Protein AF-A0A6A3T256-F1 (afdb_monomer_lite)

Foldseek 3Di:
DVQWQLQLCLVDPHAPDLVSGDGFDPVQWDDDPNDIYGHPDVVSSVVCVVPVVSRPPDDHHPDHDDDDDDPPCNVVVCCVQCVVQQVVQVVVCVVLQFDAPLDDSVLLSVLLSVLSCQLCCVVSVVDDPPDPPPDDPVPDDPVVVVVVVVVVSVVSSVVSVVLSVVSSLNRCLVVLLVVLPDPPDDCPDPVVCCVVVVVVVVVPPDDDDDDDDDPPPVVVVSVVVSVVSVLSLQCQQQVDSDPPRDGDPDPVSSSVSNVVVSCVSVDDPDDD

Structure (mmCIF, N/CA/C/O backbone):
data_AF-A0A6A3T256-F1
#
_entry.id   AF-A0A6A3T256-F1
#
loop_
_atom_site.group_PDB
_atom_site.id
_atom_site.type_symbol
_atom_site.label_atom_id
_atom_site.label_alt_id
_atom_site.label_comp_id
_atom_site.label_asym_id
_atom_site.label_entity_id
_atom_site.label_seq_id
_atom_site.pdbx_PDB_ins_code
_atom_site.Cartn_x
_atom_site.Cartn_y
_atom_site.Cartn_z
_atom_site.occupancy
_atom_site.B_iso_or_equiv
_atom_site.auth_seq_id
_atom_site.auth_comp_id
_atom_site.auth_asym_id
_atom_site.auth_atom_id
_atom_site.pdbx_PDB_model_num
ATOM 1 N N . MET A 1 1 ? 29.457 -9.740 -33.423 1.00 71.50 1 MET A N 1
ATOM 2 C CA . MET A 1 1 ? 29.360 -9.724 -31.948 1.00 71.50 1 MET A CA 1
ATOM 3 C C . MET A 1 1 ? 28.379 -8.693 -31.355 1.00 71.50 1 MET A C 1
ATOM 5 O O . MET A 1 1 ? 28.313 -8.638 -30.143 1.00 71.50 1 MET A O 1
ATOM 9 N N . LYS A 1 2 ? 27.561 -7.933 -32.122 1.00 73.12 2 LYS A N 1
ATOM 10 C CA . LYS A 1 2 ? 26.435 -7.087 -31.616 1.00 73.12 2 LYS A CA 1
ATOM 11 C C . LYS A 1 2 ? 26.707 -6.280 -30.312 1.00 73.12 2 LYS A C 1
ATOM 13 O O . LYS A 1 2 ? 25.815 -6.117 -29.491 1.00 73.12 2 LYS A O 1
ATOM 18 N N . GLY A 1 3 ? 27.937 -5.803 -30.091 1.00 79.00 3 GLY A N 1
ATOM 19 C CA . GLY A 1 3 ? 28.320 -5.069 -28.871 1.00 79.00 3 GLY A CA 1
ATOM 20 C C . GLY A 1 3 ? 28.649 -5.922 -27.632 1.00 79.00 3 GLY A C 1
ATOM 21 O O . GLY A 1 3 ? 28.978 -5.362 -26.589 1.00 79.00 3 GLY A O 1
ATOM 22 N N . TYR A 1 4 ? 28.591 -7.251 -27.724 1.00 85.00 4 TYR A N 1
ATOM 23 C CA . TYR A 1 4 ? 29.028 -8.176 -26.676 1.00 85.00 4 TYR A CA 1
ATOM 24 C C . TYR A 1 4 ? 30.540 -8.396 -26.713 1.00 85.00 4 TYR A C 1
ATOM 26 O O . TYR A 1 4 ? 31.157 -8.409 -27.782 1.00 85.00 4 TYR A O 1
ATOM 34 N N . CYS A 1 5 ? 31.117 -8.602 -25.532 1.00 87.31 5 CYS A N 1
ATOM 35 C CA . CYS A 1 5 ? 32.537 -8.841 -25.344 1.00 87.31 5 CYS A CA 1
ATOM 36 C C . CYS A 1 5 ? 32.935 -10.254 -25.810 1.00 87.31 5 CYS A C 1
ATOM 38 O O . CYS A 1 5 ? 32.489 -11.238 -25.215 1.00 87.31 5 CYS A O 1
ATOM 40 N N . PRO A 1 6 ? 33.806 -10.386 -26.833 1.00 86.69 6 PRO A N 1
ATOM 41 C CA . PRO A 1 6 ? 34.220 -11.691 -27.352 1.00 86.69 6 PRO A CA 1
ATOM 42 C C . PRO A 1 6 ? 34.974 -12.538 -26.330 1.00 86.69 6 PRO A C 1
ATOM 44 O O . PRO A 1 6 ? 34.836 -13.750 -26.304 1.00 86.69 6 PRO A O 1
ATOM 47 N N . VAL A 1 7 ? 35.764 -11.900 -25.467 1.00 86.56 7 VAL A N 1
ATOM 48 C CA . VAL A 1 7 ? 36.641 -12.597 -24.517 1.00 86.56 7 VAL A CA 1
ATOM 49 C C . VAL A 1 7 ? 35.838 -13.208 -23.376 1.00 86.56 7 VAL A C 1
ATOM 51 O O . VAL A 1 7 ? 36.107 -14.336 -22.986 1.00 86.56 7 VAL A O 1
ATOM 54 N N . THR A 1 8 ? 34.829 -12.504 -22.852 1.00 86.00 8 THR A N 1
ATOM 55 C CA . THR A 1 8 ? 33.968 -13.071 -21.801 1.00 86.00 8 THR A CA 1
ATOM 56 C C . THR A 1 8 ? 33.070 -14.164 -22.354 1.00 86.00 8 THR A C 1
ATOM 58 O O . THR A 1 8 ? 32.859 -15.156 -21.670 1.00 86.00 8 THR A O 1
ATOM 61 N N . PHE A 1 9 ? 32.604 -14.016 -23.597 1.00 83.38 9 PHE A N 1
ATOM 62 C CA . PHE A 1 9 ? 31.834 -15.055 -24.274 1.00 83.38 9 PHE A CA 1
ATOM 63 C C . PHE A 1 9 ? 32.672 -16.322 -24.514 1.00 83.38 9 PHE A C 1
ATOM 65 O O . PHE A 1 9 ? 32.206 -17.420 -24.242 1.00 83.38 9 PHE A O 1
ATOM 72 N N . ALA A 1 10 ? 33.936 -16.166 -24.917 1.00 81.94 10 ALA A N 1
ATOM 73 C CA . ALA A 1 10 ? 34.874 -17.273 -25.114 1.00 81.94 10 ALA A CA 1
ATOM 74 C C . ALA A 1 10 ? 35.260 -18.017 -23.829 1.00 81.94 10 ALA A C 1
ATOM 76 O O . ALA A 1 10 ? 35.649 -19.179 -23.888 1.00 81.94 10 ALA A O 1
ATOM 77 N N . LEU A 1 11 ? 35.233 -17.318 -22.691 1.00 80.81 11 LEU A N 1
ATOM 78 C CA . LEU A 1 11 ? 35.534 -17.883 -21.375 1.00 80.81 11 LEU A CA 1
ATOM 79 C C . LEU A 1 11 ? 34.334 -18.630 -20.770 1.00 80.81 11 LEU A C 1
ATOM 81 O O . LEU A 1 11 ? 34.527 -19.409 -19.841 1.00 80.81 11 LEU A O 1
ATOM 85 N N . GLY A 1 12 ? 33.116 -18.385 -21.261 1.00 74.69 12 GLY A N 1
ATOM 86 C CA . GLY A 1 12 ? 31.914 -19.117 -20.855 1.00 74.69 12 GLY A CA 1
ATOM 87 C C . GLY A 1 12 ? 31.730 -20.433 -21.614 1.00 74.69 12 GLY A C 1
ATOM 88 O O . GLY A 1 12 ? 32.336 -20.658 -22.660 1.00 74.69 12 GLY A O 1
ATOM 89 N N . SER A 1 13 ? 30.833 -21.292 -21.130 1.00 67.38 13 SER A N 1
ATOM 90 C CA . SER A 1 13 ? 30.469 -22.584 -21.734 1.00 67.38 13 SER A CA 1
ATOM 91 C C . SER A 1 13 ? 29.486 -22.446 -22.917 1.00 67.38 13 SER A C 1
ATOM 93 O O . SER A 1 13 ? 28.532 -23.208 -23.091 1.00 67.38 13 SER A O 1
ATOM 95 N N . GLY A 1 14 ? 29.725 -21.466 -23.793 1.00 63.28 14 GLY A N 1
ATOM 96 C CA . GLY A 1 14 ? 28.993 -21.297 -25.049 1.00 63.28 14 GLY A CA 1
ATOM 97 C C . GLY A 1 14 ? 27.535 -20.843 -24.891 1.00 63.28 14 GLY A C 1
ATOM 98 O O . GLY A 1 14 ? 27.204 -19.971 -24.091 1.00 63.28 14 GLY A O 1
ATOM 99 N N . ALA A 1 15 ? 26.643 -21.394 -25.721 1.00 59.72 15 ALA A N 1
ATOM 100 C CA . ALA A 1 15 ? 25.320 -20.823 -25.999 1.00 59.72 15 ALA A CA 1
ATOM 101 C C . ALA A 1 15 ? 24.288 -20.872 -24.855 1.00 59.72 15 ALA A C 1
ATOM 103 O O . ALA A 1 15 ? 23.219 -20.279 -24.995 1.00 59.72 15 ALA A O 1
ATOM 104 N N . LYS A 1 16 ? 24.579 -21.573 -23.754 1.00 62.28 16 LYS A N 1
ATOM 105 C CA . LYS A 1 16 ? 23.675 -21.714 -22.598 1.00 62.28 16 LYS A CA 1
ATOM 106 C C . LYS A 1 16 ? 24.038 -20.801 -21.419 1.00 62.28 16 LYS A C 1
ATOM 108 O O . LYS A 1 16 ? 23.226 -20.646 -20.511 1.00 62.28 16 LYS A O 1
ATOM 113 N N . ASP A 1 17 ? 25.192 -20.136 -21.466 1.00 72.50 17 ASP A N 1
ATOM 114 C CA . ASP A 1 17 ? 25.703 -19.346 -20.346 1.00 72.50 17 ASP A CA 1
ATOM 115 C C . ASP A 1 17 ? 25.395 -17.857 -20.507 1.00 72.50 17 ASP A C 1
ATOM 117 O O . ASP A 1 17 ? 26.229 -17.067 -20.965 1.00 72.50 17 ASP A O 1
ATOM 121 N N . TRP A 1 18 ? 24.207 -17.442 -20.060 1.00 72.94 18 TRP A N 1
ATOM 122 C CA . TRP A 1 18 ? 23.789 -16.033 -20.084 1.00 72.94 18 TRP A CA 1
ATOM 123 C C . TRP A 1 18 ? 24.727 -15.105 -19.301 1.00 72.94 18 TRP A C 1
ATOM 125 O O . TRP A 1 18 ? 24.892 -13.947 -19.672 1.00 72.94 18 TRP A O 1
ATOM 135 N N . ALA A 1 19 ? 25.397 -15.615 -18.264 1.00 76.44 19 ALA A N 1
ATOM 136 C CA . ALA A 1 19 ? 26.353 -14.851 -17.462 1.00 76.44 19 ALA A CA 1
ATOM 137 C C . ALA A 1 19 ? 27.607 -14.418 -18.251 1.00 76.44 19 ALA A C 1
ATOM 139 O O . ALA A 1 19 ? 28.226 -13.402 -17.931 1.00 76.44 19 ALA A O 1
ATOM 140 N N . SER A 1 20 ? 27.973 -15.160 -19.302 1.00 78.81 20 SER A N 1
ATOM 141 C CA . SER A 1 20 ? 29.148 -14.868 -20.138 1.00 78.81 20 SER A CA 1
ATOM 142 C C . SER A 1 20 ? 28.872 -13.801 -21.214 1.00 78.81 20 SER A C 1
ATOM 144 O O . SER A 1 20 ? 29.789 -13.119 -21.696 1.00 78.81 20 SER A O 1
ATOM 146 N N . LEU A 1 21 ? 27.589 -13.595 -21.541 1.00 79.44 21 LEU A N 1
ATOM 147 C CA . LEU A 1 21 ? 27.076 -12.610 -22.496 1.00 79.44 21 LEU A CA 1
ATOM 148 C C . LEU A 1 21 ? 27.028 -11.211 -21.876 1.00 79.44 21 LEU A C 1
ATOM 150 O O . LEU A 1 21 ? 25.975 -10.669 -21.545 1.00 79.44 21 LEU A O 1
ATOM 154 N N . ARG A 1 22 ? 28.201 -10.593 -21.754 1.00 83.56 22 ARG A N 1
ATOM 155 C CA . ARG A 1 22 ? 28.341 -9.229 -21.239 1.00 83.56 22 ARG A CA 1
ATOM 156 C C . ARG A 1 22 ? 28.569 -8.219 -22.355 1.00 83.56 22 ARG A C 1
ATOM 158 O O . ARG A 1 22 ? 29.393 -8.440 -23.244 1.00 83.56 22 ARG A O 1
ATOM 165 N N . HIS A 1 23 ? 27.867 -7.091 -22.287 1.00 84.44 23 HIS A N 1
ATOM 166 C CA . HIS A 1 23 ? 28.129 -5.959 -23.171 1.00 84.44 23 HIS A CA 1
ATOM 167 C C . HIS A 1 23 ? 29.490 -5.339 -22.874 1.00 84.44 23 HIS A C 1
ATOM 169 O O . HIS A 1 23 ? 29.856 -5.132 -21.716 1.00 84.44 23 HIS A O 1
ATOM 175 N N . GLY A 1 24 ? 30.241 -5.062 -23.938 1.00 82.81 24 GLY A N 1
ATOM 176 C CA . GLY A 1 24 ? 31.471 -4.298 -23.839 1.00 82.81 24 GLY A CA 1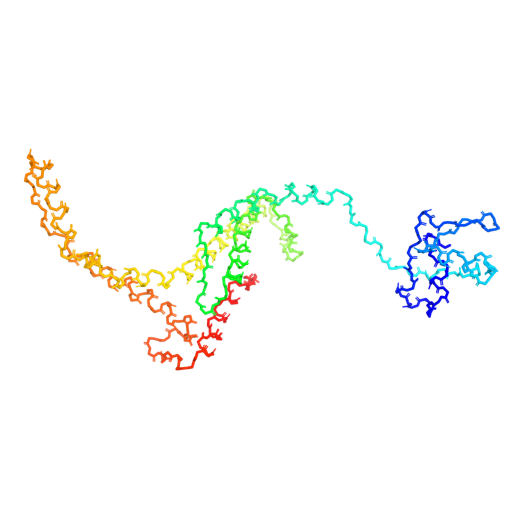
ATOM 177 C C . GLY A 1 24 ? 31.187 -2.806 -23.679 1.00 82.81 24 GLY A C 1
ATOM 178 O O . GLY A 1 24 ? 30.168 -2.298 -24.141 1.00 82.81 24 GLY A O 1
ATOM 179 N N . SER A 1 25 ? 32.105 -2.103 -23.028 1.00 84.31 25 SER A N 1
ATOM 180 C CA . SER A 1 25 ? 32.058 -0.654 -22.867 1.00 84.31 25 SER A CA 1
ATOM 181 C C . SER A 1 25 ? 32.639 0.051 -24.093 1.00 84.31 25 SER A C 1
ATOM 183 O O . SER A 1 25 ? 33.601 -0.428 -24.697 1.00 84.31 25 SER A O 1
ATOM 185 N N . VAL A 1 26 ? 32.105 1.229 -24.433 1.00 85.06 26 VAL A N 1
ATOM 186 C CA . VAL A 1 26 ? 32.627 2.082 -25.519 1.00 85.06 26 VAL A CA 1
ATOM 187 C C . VAL A 1 26 ? 34.069 2.524 -25.241 1.00 85.06 26 VAL A C 1
ATOM 189 O O . VAL A 1 26 ? 34.852 2.688 -26.176 1.00 85.06 26 VAL A O 1
ATOM 192 N N . PHE A 1 27 ? 34.438 2.649 -23.962 1.00 87.81 27 PHE A N 1
ATOM 193 C CA . PHE A 1 27 ? 35.782 3.033 -23.526 1.00 87.81 27 PHE A CA 1
ATOM 194 C C . PHE A 1 27 ? 36.842 1.960 -23.822 1.00 87.81 27 PHE A C 1
ATOM 196 O O . PHE A 1 27 ? 38.004 2.285 -24.056 1.00 87.81 27 PHE A O 1
ATOM 203 N N . TYR A 1 28 ? 36.453 0.683 -23.877 1.00 88.81 28 TYR A N 1
ATOM 204 C CA . TYR A 1 28 ? 37.364 -0.431 -24.138 1.00 88.81 28 TYR A CA 1
ATOM 205 C C . TYR A 1 28 ? 37.034 -1.056 -25.493 1.00 88.81 28 TYR A C 1
ATOM 207 O O . TYR A 1 28 ? 36.352 -2.076 -25.574 1.00 88.81 28 TYR A O 1
ATOM 215 N N . ARG A 1 29 ? 37.524 -0.437 -26.572 1.00 90.56 29 ARG A N 1
ATOM 216 C CA . ARG A 1 29 ? 37.331 -0.913 -27.951 1.00 90.56 29 ARG A CA 1
ATOM 217 C C . ARG A 1 29 ? 38.651 -1.238 -28.644 1.00 90.56 29 ARG A C 1
ATOM 219 O O . ARG A 1 29 ? 39.670 -0.618 -28.354 1.00 90.56 29 ARG A O 1
ATOM 226 N N . ALA A 1 30 ? 38.615 -2.179 -29.581 1.00 89.19 30 ALA A N 1
ATOM 227 C CA . ALA A 1 30 ? 39.725 -2.466 -30.490 1.00 89.19 30 ALA A CA 1
ATOM 228 C C . ALA A 1 30 ? 39.197 -2.788 -31.892 1.00 89.19 30 ALA A C 1
ATOM 230 O O . ALA A 1 30 ? 38.109 -3.351 -32.040 1.00 89.19 30 ALA A O 1
ATOM 231 N N . SER A 1 31 ? 39.963 -2.431 -32.920 1.00 89.00 31 SER A N 1
ATOM 232 C CA . SER A 1 31 ? 39.675 -2.776 -34.311 1.00 89.00 31 SER A CA 1
ATOM 233 C C . SER A 1 31 ? 40.509 -3.982 -34.746 1.00 89.00 31 SER A C 1
ATOM 235 O O . SER A 1 31 ? 41.701 -4.068 -34.467 1.00 89.00 31 SER A O 1
ATOM 237 N N . TYR A 1 32 ? 39.882 -4.930 -35.442 1.00 87.62 32 TYR A N 1
ATOM 238 C CA . TYR A 1 32 ? 40.568 -6.066 -36.056 1.00 87.62 32 TYR A CA 1
ATOM 239 C C . TYR A 1 32 ? 39.838 -6.493 -37.332 1.00 87.62 32 TYR A C 1
ATOM 241 O O . TYR A 1 32 ? 38.620 -6.685 -37.307 1.00 87.62 32 TYR A O 1
ATOM 249 N N . ARG A 1 33 ? 40.568 -6.634 -38.451 1.00 86.25 33 ARG A N 1
ATOM 250 C CA . ARG A 1 33 ? 40.018 -6.983 -39.782 1.00 86.25 33 ARG A CA 1
ATOM 251 C C . ARG A 1 33 ? 38.787 -6.143 -40.167 1.00 86.25 33 ARG A C 1
ATOM 253 O O . ARG A 1 33 ? 37.734 -6.683 -40.499 1.00 86.25 33 ARG A O 1
ATOM 260 N N . SER A 1 34 ? 38.909 -4.821 -40.039 1.00 84.94 34 SER A N 1
ATOM 261 C CA . SER A 1 34 ? 37.849 -3.846 -40.359 1.00 84.94 34 SER A CA 1
ATOM 262 C C . SER A 1 34 ? 36.551 -3.998 -39.547 1.00 84.94 34 SER A C 1
ATOM 264 O O . SER A 1 34 ? 35.519 -3.444 -39.913 1.00 84.94 34 SER A O 1
ATOM 266 N N . LYS A 1 35 ? 36.588 -4.722 -38.419 1.00 86.50 35 LYS A N 1
ATOM 267 C CA . LYS A 1 35 ? 35.489 -4.831 -37.450 1.00 86.50 35 LYS A CA 1
ATOM 268 C C . LYS A 1 35 ? 35.910 -4.223 -36.117 1.00 86.50 35 LYS A C 1
ATOM 270 O O . LYS A 1 35 ? 37.046 -4.405 -35.680 1.00 86.50 35 LYS A O 1
ATOM 275 N N . VAL A 1 36 ? 34.986 -3.525 -35.462 1.00 87.38 36 VAL A N 1
ATOM 276 C CA . VAL A 1 36 ? 35.191 -2.961 -34.120 1.00 87.38 36 VAL A CA 1
ATOM 277 C C . VAL A 1 36 ? 34.595 -3.905 -33.080 1.00 87.38 36 VAL A C 1
ATOM 279 O O . VAL A 1 36 ? 33.444 -4.331 -33.199 1.00 87.38 36 VAL A O 1
ATOM 282 N N . TYR A 1 37 ? 35.383 -4.223 -32.058 1.00 88.06 37 TYR A N 1
ATOM 283 C CA . TYR A 1 37 ? 34.996 -5.057 -30.925 1.00 88.06 37 TYR A CA 1
ATOM 284 C C . TYR A 1 37 ? 34.995 -4.225 -29.644 1.00 88.06 37 TYR A C 1
ATOM 286 O O . TYR A 1 37 ? 35.859 -3.368 -29.457 1.00 88.06 37 TYR A O 1
ATOM 294 N N . PHE A 1 38 ? 34.027 -4.497 -28.770 1.00 90.12 38 PHE A N 1
ATOM 295 C CA . PHE A 1 38 ? 33.873 -3.847 -27.469 1.00 90.12 38 PHE A CA 1
ATOM 296 C C . PHE A 1 38 ? 34.173 -4.851 -26.362 1.00 90.12 38 PHE A C 1
ATOM 298 O O . PHE A 1 38 ? 33.800 -6.017 -26.479 1.00 90.12 38 PHE A O 1
ATOM 305 N N . PHE A 1 39 ? 34.806 -4.406 -25.281 1.00 90.44 39 PHE A N 1
ATOM 306 C CA . PHE A 1 39 ? 35.251 -5.259 -24.179 1.00 90.44 39 PHE A CA 1
ATOM 307 C C . PHE A 1 39 ? 34.716 -4.756 -22.841 1.00 90.44 39 PHE A C 1
ATOM 309 O O . PHE A 1 39 ? 34.486 -3.565 -22.654 1.00 90.44 39 PHE A O 1
ATOM 316 N N . VAL A 1 40 ? 34.488 -5.670 -21.898 1.00 91.19 40 VAL A N 1
ATOM 317 C CA . VAL A 1 40 ? 34.006 -5.313 -20.552 1.00 91.19 40 VAL A CA 1
ATOM 318 C C . VAL A 1 40 ? 35.061 -4.532 -19.765 1.00 91.19 40 VAL A C 1
ATOM 320 O O . VAL A 1 40 ? 34.720 -3.622 -19.017 1.00 91.19 40 VAL A O 1
ATOM 323 N N . SER A 1 41 ? 36.333 -4.895 -19.927 1.00 92.19 41 SER A N 1
ATOM 324 C CA . SER A 1 41 ? 37.467 -4.324 -19.203 1.00 92.19 41 SER A CA 1
ATOM 325 C C . SER A 1 41 ? 38.687 -4.191 -20.112 1.00 92.19 41 SER A C 1
ATOM 327 O O . SER A 1 41 ? 38.777 -4.828 -21.169 1.00 92.19 41 SER A O 1
ATOM 329 N N . GLU A 1 42 ? 39.663 -3.396 -19.677 1.00 90.56 42 GLU A N 1
ATOM 330 C CA . GLU A 1 42 ? 40.946 -3.259 -20.367 1.00 90.56 42 GLU A CA 1
ATOM 331 C C . GLU A 1 42 ? 41.730 -4.580 -20.426 1.00 90.56 42 GLU A C 1
ATOM 333 O O . GLU A 1 42 ? 42.357 -4.887 -21.440 1.00 90.56 42 GLU A O 1
ATOM 338 N N . GLU A 1 43 ? 41.631 -5.421 -19.396 1.00 90.81 43 GLU A N 1
ATOM 339 C CA . GLU A 1 43 ? 42.252 -6.749 -19.393 1.00 90.81 43 GLU A CA 1
ATOM 340 C C . GLU A 1 43 ? 41.706 -7.647 -20.505 1.00 90.81 43 GLU A C 1
ATOM 342 O O . GLU A 1 43 ? 42.471 -8.332 -21.187 1.00 90.81 43 GLU A O 1
ATOM 347 N N . ALA A 1 44 ? 40.385 -7.623 -20.718 1.00 88.81 44 ALA A N 1
ATOM 348 C CA . ALA A 1 44 ? 39.747 -8.358 -21.801 1.00 88.81 44 ALA A CA 1
ATOM 349 C C . ALA A 1 44 ? 40.200 -7.818 -23.166 1.00 88.81 44 ALA A C 1
ATOM 351 O O . ALA A 1 44 ? 40.549 -8.606 -24.044 1.00 88.81 44 ALA A O 1
ATOM 352 N N . ARG A 1 45 ? 40.298 -6.490 -23.324 1.00 91.12 45 ARG A N 1
ATOM 353 C CA . ARG A 1 45 ? 40.866 -5.871 -24.535 1.00 91.12 45 ARG A CA 1
ATOM 354 C C . ARG A 1 45 ? 42.290 -6.366 -24.787 1.00 91.12 45 ARG A C 1
ATOM 356 O O . ARG A 1 45 ? 42.602 -6.771 -25.901 1.00 91.12 45 ARG A O 1
ATOM 363 N N . ARG A 1 46 ? 43.149 -6.371 -23.762 1.00 90.94 46 ARG A N 1
ATOM 364 C CA . ARG A 1 46 ? 44.545 -6.814 -23.888 1.00 90.94 46 ARG A CA 1
ATOM 365 C C . ARG A 1 46 ? 44.633 -8.279 -24.320 1.00 90.94 46 ARG A C 1
ATOM 367 O O . ARG A 1 46 ? 45.338 -8.566 -25.278 1.00 90.94 46 ARG A O 1
ATOM 374 N N . LYS A 1 47 ? 43.861 -9.172 -23.686 1.00 90.00 47 LYS A N 1
ATOM 375 C CA . LYS A 1 47 ? 43.780 -10.599 -24.059 1.00 90.00 47 LYS A CA 1
ATOM 376 C C . LYS A 1 47 ? 43.345 -10.793 -25.514 1.00 90.00 47 LYS A C 1
ATOM 378 O O . LYS A 1 47 ? 43.890 -11.647 -26.205 1.00 90.00 47 LYS A O 1
ATOM 383 N N . PHE A 1 48 ? 42.394 -9.985 -25.985 1.00 89.81 48 PHE A N 1
ATOM 384 C CA . PHE A 1 48 ? 41.978 -10.002 -27.385 1.00 89.81 48 PHE A CA 1
ATOM 385 C C . PHE A 1 48 ? 43.081 -9.515 -28.329 1.00 89.81 48 PHE A C 1
ATOM 387 O O . PHE A 1 48 ? 43.294 -10.133 -29.363 1.00 89.81 48 PHE A O 1
ATOM 394 N N . CYS A 1 49 ? 43.794 -8.437 -27.988 1.00 87.88 49 CYS A N 1
ATOM 395 C CA . CYS A 1 49 ? 44.883 -7.920 -28.819 1.00 87.88 49 CYS A CA 1
ATOM 396 C C . CYS A 1 49 ? 46.066 -8.894 -28.929 1.00 87.88 49 CYS A C 1
ATOM 398 O O . CYS A 1 49 ? 46.740 -8.893 -29.953 1.00 87.88 49 CYS A O 1
ATOM 400 N N . THR A 1 50 ? 46.310 -9.723 -27.908 1.00 90.44 50 THR A N 1
ATOM 401 C CA . THR A 1 50 ? 47.357 -10.756 -27.944 1.00 90.44 50 THR A CA 1
ATOM 402 C C . THR A 1 50 ? 47.040 -11.861 -28.952 1.00 90.44 50 THR A C 1
ATOM 404 O O . THR A 1 50 ? 47.923 -12.279 -29.690 1.00 90.44 50 THR A O 1
ATOM 407 N N . GLU A 1 51 ? 45.788 -12.327 -29.009 1.00 87.19 51 GLU A N 1
ATOM 408 C CA . GLU A 1 51 ? 45.387 -13.423 -29.900 1.00 87.19 51 GLU A CA 1
ATOM 409 C C . GLU A 1 51 ? 43.981 -13.199 -30.497 1.00 87.19 51 GLU A C 1
ATOM 411 O O . GLU A 1 51 ? 43.016 -13.881 -30.140 1.00 87.19 51 GLU A O 1
ATOM 416 N N . PRO A 1 52 ? 43.819 -12.246 -31.430 1.00 85.00 52 PRO A N 1
ATOM 417 C CA . PRO A 1 52 ? 42.499 -11.859 -31.935 1.00 85.00 52 PRO A CA 1
ATOM 418 C C . PRO A 1 52 ? 41.836 -12.957 -32.781 1.00 85.00 52 PRO A C 1
ATOM 420 O O . PRO A 1 52 ? 40.609 -13.089 -32.794 1.00 85.00 52 PRO A O 1
ATOM 423 N N . SER A 1 53 ? 42.623 -13.800 -33.454 1.00 83.94 53 SER A N 1
ATOM 424 C CA . SER A 1 53 ? 42.121 -14.902 -34.289 1.00 83.94 53 SER A CA 1
ATOM 425 C C . SER A 1 53 ? 41.272 -15.908 -33.500 1.00 83.94 53 SER A C 1
ATOM 427 O O . SER A 1 53 ? 40.283 -16.415 -34.021 1.00 83.94 53 SER A O 1
ATOM 429 N N . ARG A 1 54 ? 41.595 -16.139 -32.221 1.00 83.44 54 ARG A N 1
ATOM 430 C CA . ARG A 1 54 ? 40.905 -17.103 -31.348 1.00 83.44 54 ARG A CA 1
ATOM 431 C C . ARG A 1 54 ? 39.497 -16.664 -30.935 1.00 83.44 54 ARG A C 1
ATOM 433 O O . ARG A 1 54 ? 38.625 -17.495 -30.691 1.00 83.44 54 ARG A O 1
ATOM 440 N N . TYR A 1 55 ? 39.261 -15.356 -30.861 1.00 81.00 55 TYR A N 1
ATOM 441 C CA . TYR A 1 55 ? 38.000 -14.788 -30.371 1.00 81.00 55 TYR A CA 1
ATOM 442 C C . TYR A 1 55 ? 37.048 -14.345 -31.491 1.00 81.00 55 TYR A C 1
ATOM 444 O O . TYR A 1 55 ? 35.900 -13.987 -31.232 1.00 81.00 55 TYR A O 1
ATOM 452 N N . THR A 1 56 ? 37.515 -14.334 -32.741 1.00 77.75 56 THR A N 1
ATOM 453 C CA . THR A 1 56 ? 36.783 -13.761 -33.884 1.00 77.75 56 THR A CA 1
ATOM 454 C C . THR A 1 56 ? 35.928 -14.768 -34.651 1.00 77.75 56 THR A C 1
ATOM 456 O O . THR A 1 56 ? 35.025 -14.349 -35.374 1.00 77.75 56 THR A O 1
ATOM 459 N N . SER A 1 57 ? 36.148 -16.073 -34.462 1.00 72.81 57 SER A N 1
ATOM 460 C CA . SER A 1 57 ? 35.371 -17.165 -35.075 1.00 72.81 57 SER A CA 1
ATOM 461 C C . SER A 1 57 ? 34.040 -17.470 -34.368 1.00 72.81 57 SER A C 1
ATOM 463 O O . SER A 1 57 ? 33.318 -18.375 -34.774 1.00 72.81 57 SER A O 1
ATOM 465 N N . GLN A 1 58 ? 33.693 -16.726 -33.315 1.00 74.12 58 GLN A N 1
ATOM 466 C CA . GLN A 1 58 ? 32.540 -17.019 -32.464 1.00 74.12 58 GLN A CA 1
ATOM 467 C C . GLN A 1 58 ? 31.249 -16.390 -33.005 1.00 74.12 58 GLN A C 1
ATOM 469 O O . GLN A 1 58 ? 31.193 -15.194 -33.310 1.00 74.12 58 GLN A O 1
ATOM 474 N N . SER A 1 59 ? 30.185 -17.191 -33.083 1.00 70.25 59 SER A N 1
ATOM 475 C CA . SER A 1 59 ? 28.831 -16.748 -33.425 1.00 70.25 59 SER A CA 1
ATOM 476 C C . SER A 1 59 ? 27.962 -16.643 -32.174 1.00 70.25 59 SER A C 1
ATOM 478 O O . SER A 1 59 ? 27.953 -17.552 -31.344 1.00 70.25 59 SER A O 1
ATOM 480 N N . LEU A 1 60 ? 27.196 -15.555 -32.051 1.00 71.56 60 LEU A N 1
ATOM 481 C CA . LEU A 1 60 ? 26.226 -15.415 -30.963 1.00 71.56 60 LEU A CA 1
ATOM 482 C C . LEU A 1 60 ? 25.118 -16.478 -31.065 1.00 71.56 60 LEU A C 1
ATOM 484 O O . LEU A 1 60 ? 24.733 -16.836 -32.181 1.00 71.56 60 LEU A O 1
ATOM 488 N N . PRO A 1 61 ? 24.554 -16.923 -29.929 1.00 70.50 61 PRO A N 1
ATOM 489 C CA . PRO A 1 61 ? 23.388 -17.799 -29.919 1.00 70.50 61 PRO A CA 1
ATOM 490 C C . PRO A 1 61 ? 22.183 -17.150 -30.612 1.00 70.50 61 PRO A C 1
ATOM 492 O O . PRO A 1 61 ? 22.007 -15.931 -30.566 1.00 70.50 61 PRO A O 1
ATOM 495 N N . VAL A 1 62 ? 21.325 -17.973 -31.226 1.00 67.25 62 VAL A N 1
ATOM 496 C CA . VAL A 1 62 ? 20.114 -17.520 -31.942 1.00 67.25 62 VAL A CA 1
ATOM 497 C C . VAL A 1 62 ? 19.121 -16.826 -31.001 1.00 67.25 62 VAL A C 1
ATOM 499 O O . VAL A 1 62 ? 18.450 -15.876 -31.397 1.00 67.25 62 VAL A O 1
ATOM 502 N N . LYS A 1 63 ? 19.052 -17.265 -29.740 1.00 66.94 63 LYS A N 1
ATOM 503 C CA . LYS A 1 63 ? 18.244 -16.634 -28.692 1.00 66.94 63 LYS A CA 1
ATOM 504 C C . LYS A 1 63 ? 19.171 -15.809 -27.805 1.00 66.94 63 LYS A C 1
ATOM 506 O O . LYS A 1 63 ? 20.130 -16.347 -27.266 1.00 66.94 63 LYS A O 1
ATOM 511 N N . LEU A 1 64 ? 18.897 -14.516 -27.677 1.00 72.31 64 LEU A N 1
ATOM 512 C CA . LEU A 1 64 ? 19.592 -13.608 -26.763 1.00 72.31 64 LEU A CA 1
ATOM 513 C C . LEU A 1 64 ? 18.661 -13.282 -25.591 1.00 72.31 64 LEU A C 1
ATOM 515 O O . LEU A 1 64 ? 17.442 -13.282 -25.788 1.00 72.31 64 LEU A O 1
ATOM 519 N N . PRO A 1 65 ? 19.194 -13.007 -24.388 1.00 68.31 65 PRO A N 1
ATOM 520 C CA . PRO A 1 65 ? 18.345 -12.610 -23.282 1.00 68.31 65 PRO A CA 1
ATOM 521 C C . PRO A 1 65 ? 17.740 -11.231 -23.600 1.00 68.31 65 PRO A C 1
ATOM 523 O O . PRO A 1 65 ? 18.415 -10.399 -24.221 1.00 68.31 65 PRO A O 1
ATOM 526 N N . PRO A 1 66 ? 16.479 -10.971 -23.213 1.00 68.19 66 PRO A N 1
ATOM 527 C CA . PRO A 1 66 ? 15.845 -9.683 -23.457 1.00 68.19 66 PRO A CA 1
ATOM 528 C C . PRO A 1 66 ? 16.643 -8.575 -22.764 1.00 68.19 66 PRO A C 1
ATOM 530 O O . PRO A 1 66 ? 16.931 -8.645 -21.569 1.00 68.19 66 PRO A O 1
ATOM 533 N N . GLN A 1 67 ? 17.020 -7.548 -23.524 1.00 62.84 67 GLN A N 1
ATOM 534 C CA . GLN A 1 67 ? 17.712 -6.387 -22.977 1.00 62.84 67 GLN A CA 1
ATOM 535 C C . GLN A 1 67 ? 16.687 -5.475 -22.306 1.00 62.84 67 GLN A C 1
ATOM 537 O O . GLN A 1 67 ? 15.927 -4.780 -22.976 1.00 62.84 67 GLN A O 1
ATOM 542 N N . VAL A 1 68 ? 16.660 -5.481 -20.975 1.00 60.56 68 VAL A N 1
ATOM 543 C CA . VAL A 1 68 ? 15.833 -4.558 -20.190 1.00 60.56 68 VAL A CA 1
ATOM 544 C C . VAL A 1 68 ? 16.632 -3.276 -19.978 1.00 60.56 68 VAL A C 1
ATOM 546 O O . VAL A 1 68 ? 17.396 -3.142 -19.025 1.00 60.56 68 VAL A O 1
ATOM 549 N N . THR A 1 69 ? 16.515 -2.329 -20.904 1.00 61.34 69 THR A N 1
ATOM 550 C CA . THR A 1 69 ? 17.007 -0.969 -20.673 1.00 61.34 69 THR A CA 1
ATOM 551 C C . THR A 1 69 ? 15.916 -0.187 -19.957 1.00 61.34 69 THR A C 1
ATOM 553 O O . THR A 1 69 ? 14.889 0.122 -20.561 1.00 61.34 69 THR A O 1
ATOM 556 N N . LEU A 1 70 ? 16.128 0.136 -18.679 1.00 60.69 70 LEU A N 1
ATOM 557 C CA . LEU A 1 70 ? 15.304 1.124 -17.982 1.00 60.69 70 LEU A CA 1
ATOM 558 C C . LEU A 1 70 ? 15.364 2.426 -18.787 1.00 60.69 70 LEU A C 1
ATOM 560 O O . LEU A 1 70 ? 16.442 2.990 -18.988 1.00 60.69 70 LEU A O 1
ATOM 564 N N . ALA A 1 71 ? 14.221 2.860 -19.317 1.00 67.00 71 ALA A N 1
ATOM 565 C CA . ALA A 1 71 ? 14.142 4.097 -20.077 1.00 67.00 71 ALA A CA 1
ATOM 566 C C . ALA A 1 71 ? 14.659 5.253 -19.208 1.00 67.00 71 ALA A C 1
ATOM 568 O O . ALA A 1 71 ? 14.332 5.342 -18.025 1.00 67.00 71 ALA A O 1
ATOM 569 N N . LYS A 1 72 ? 15.451 6.161 -19.788 1.00 66.62 72 LYS A N 1
ATOM 570 C CA . LYS A 1 72 ? 16.005 7.322 -19.064 1.00 66.62 72 LYS A CA 1
ATOM 571 C C . LYS A 1 72 ? 14.922 8.197 -18.413 1.00 66.62 72 LYS A C 1
ATOM 573 O O . LYS A 1 72 ? 15.211 8.894 -17.451 1.00 66.62 72 LYS A O 1
ATOM 578 N N . SER A 1 73 ? 13.687 8.143 -18.916 1.00 72.94 73 SER A N 1
ATOM 579 C CA . SER A 1 73 ? 12.527 8.866 -18.387 1.00 72.94 73 SER A CA 1
ATOM 580 C C . SER A 1 73 ? 11.858 8.202 -17.180 1.00 72.94 73 SER A C 1
ATOM 582 O O . SER A 1 73 ? 10.935 8.787 -16.626 1.00 72.94 73 SER A O 1
ATOM 584 N N . TYR A 1 74 ? 12.278 7.003 -16.763 1.00 77.69 74 TYR A N 1
ATOM 585 C CA . TYR A 1 74 ? 11.586 6.237 -15.722 1.00 77.69 74 TYR A CA 1
ATOM 586 C C . TYR A 1 74 ? 11.486 6.967 -14.367 1.00 77.69 74 TYR A C 1
ATOM 588 O O . TYR A 1 74 ? 10.392 6.975 -13.805 1.00 77.69 74 TYR A O 1
ATOM 596 N N . PRO A 1 75 ? 12.538 7.645 -13.853 1.00 82.25 75 PRO A N 1
ATOM 597 C CA . PRO A 1 75 ? 12.423 8.412 -12.610 1.00 82.25 75 PRO A CA 1
ATOM 598 C C . PRO A 1 75 ? 11.386 9.539 -12.701 1.00 82.25 75 PRO A C 1
ATOM 600 O O . PRO A 1 75 ? 10.518 9.635 -11.841 1.00 82.25 75 PRO A O 1
ATOM 603 N N . GLY A 1 76 ? 11.421 10.330 -13.781 1.00 84.25 76 GLY A N 1
ATOM 604 C CA . GLY A 1 76 ? 10.460 11.417 -13.992 1.00 84.25 76 GLY A CA 1
ATOM 605 C C . GLY A 1 76 ? 9.034 10.908 -14.215 1.00 84.25 76 GLY A C 1
ATOM 606 O O . GLY A 1 76 ? 8.079 11.504 -13.730 1.00 84.25 76 GLY A O 1
ATOM 607 N N . GLN A 1 77 ? 8.876 9.765 -14.886 1.00 82.06 77 GLN A N 1
ATOM 608 C CA . GLN A 1 77 ? 7.571 9.135 -15.071 1.00 82.06 77 GLN A CA 1
ATOM 609 C C . GLN A 1 77 ? 6.981 8.640 -13.744 1.00 82.06 77 GLN A C 1
ATOM 611 O O . GLN A 1 77 ? 5.791 8.830 -13.507 1.00 82.06 77 GLN A O 1
ATOM 616 N N . LEU A 1 78 ? 7.788 8.028 -12.872 1.00 82.69 78 LEU A N 1
ATOM 617 C CA . LEU A 1 78 ? 7.330 7.611 -11.545 1.00 82.69 78 LEU A CA 1
ATOM 618 C C . LEU A 1 78 ? 6.926 8.806 -10.683 1.00 82.69 78 LEU A C 1
ATOM 620 O O . LEU A 1 78 ? 5.880 8.767 -10.039 1.00 82.69 78 LEU A O 1
ATOM 624 N N . GLU A 1 79 ? 7.731 9.867 -10.693 1.00 86.12 79 GLU A N 1
ATOM 625 C CA . GLU A 1 79 ? 7.433 11.099 -9.964 1.00 86.12 79 GLU A CA 1
ATOM 626 C C . GLU A 1 79 ? 6.096 11.702 -10.416 1.00 86.12 79 GLU A C 1
ATOM 628 O O . GLU A 1 79 ? 5.241 11.996 -9.582 1.00 86.12 79 GLU A O 1
ATOM 633 N N . GLN A 1 80 ? 5.865 11.790 -11.729 1.00 85.56 80 GLN A N 1
ATOM 634 C CA . GLN A 1 80 ? 4.611 12.300 -12.287 1.00 85.56 80 GLN A CA 1
ATOM 635 C C . GLN A 1 80 ? 3.402 11.416 -11.966 1.00 85.56 80 GLN A C 1
ATOM 637 O O . GLN A 1 80 ? 2.322 11.933 -11.697 1.00 85.56 80 GLN A O 1
ATOM 642 N N . GLN A 1 81 ? 3.558 10.090 -12.009 1.00 84.00 81 GLN A N 1
ATOM 643 C CA . GLN A 1 81 ? 2.437 9.164 -11.825 1.00 84.00 81 GLN A CA 1
ATOM 644 C C . GLN A 1 81 ? 2.064 8.943 -10.358 1.00 84.00 81 GLN A C 1
ATOM 646 O O . GLN A 1 81 ? 0.903 8.677 -10.061 1.00 84.00 81 GLN A O 1
ATOM 651 N N . LEU A 1 82 ? 3.037 9.004 -9.449 1.00 86.69 82 LEU A N 1
ATOM 652 C CA . LEU A 1 82 ? 2.864 8.525 -8.079 1.00 86.69 82 LEU A CA 1
ATOM 653 C C . LEU A 1 82 ? 3.238 9.568 -7.013 1.00 86.69 82 LEU A C 1
ATOM 655 O O . LEU A 1 82 ? 2.848 9.415 -5.858 1.00 86.69 82 LEU A O 1
ATOM 659 N N . GLY A 1 83 ? 3.949 10.642 -7.374 1.00 89.94 83 GLY A N 1
ATOM 660 C CA . GLY A 1 83 ? 4.487 11.616 -6.420 1.00 89.94 83 GLY A CA 1
ATOM 661 C C . GLY A 1 83 ? 3.420 12.280 -5.549 1.00 89.94 83 GLY A C 1
ATOM 662 O O . GLY A 1 83 ? 3.548 12.298 -4.327 1.00 89.94 83 GLY A O 1
ATOM 663 N N . ALA A 1 84 ? 2.332 12.764 -6.157 1.00 90.44 84 ALA A N 1
ATOM 664 C CA . ALA A 1 84 ? 1.245 13.406 -5.417 1.00 90.44 84 ALA A CA 1
ATOM 665 C C . ALA A 1 84 ? 0.548 12.435 -4.445 1.00 90.44 84 ALA A C 1
ATOM 667 O O . ALA A 1 84 ? 0.359 12.772 -3.278 1.00 90.44 84 ALA A O 1
ATOM 668 N N . ALA A 1 85 ? 0.248 11.214 -4.901 1.00 91.75 85 ALA A N 1
ATOM 669 C CA . ALA A 1 85 ? -0.365 10.183 -4.068 1.00 91.75 85 ALA A CA 1
ATOM 670 C C . ALA A 1 85 ? 0.549 9.782 -2.900 1.00 91.75 85 ALA A C 1
ATOM 672 O O . ALA A 1 85 ? 0.106 9.741 -1.757 1.00 91.75 85 ALA A O 1
ATOM 673 N N . LEU A 1 86 ? 1.840 9.530 -3.150 1.00 93.25 86 LEU A N 1
ATOM 674 C CA . LEU A 1 86 ? 2.779 9.161 -2.086 1.00 93.25 86 LEU A CA 1
ATOM 675 C C . LEU A 1 86 ? 2.966 10.270 -1.056 1.00 93.25 86 LEU A C 1
ATOM 677 O O . LEU A 1 86 ? 3.034 9.959 0.129 1.00 93.25 86 LEU A O 1
ATOM 681 N N . ASN A 1 87 ? 3.029 11.534 -1.477 1.00 94.06 87 ASN A N 1
ATOM 682 C CA . ASN A 1 87 ? 3.137 12.650 -0.541 1.00 94.06 87 ASN A CA 1
ATOM 683 C C . ASN A 1 87 ? 1.935 12.695 0.410 1.00 94.06 87 ASN A C 1
ATOM 685 O O . ASN A 1 87 ? 2.128 12.797 1.620 1.00 94.06 87 ASN A O 1
ATOM 689 N N . GLU A 1 88 ? 0.713 12.546 -0.111 1.00 94.38 88 GLU A N 1
ATOM 690 C CA . GLU A 1 88 ? -0.504 12.494 0.711 1.00 94.38 88 GLU A CA 1
ATOM 691 C C . GLU A 1 88 ? -0.461 11.317 1.702 1.00 94.38 88 GLU A C 1
ATOM 693 O O . GLU A 1 88 ? -0.659 11.507 2.905 1.00 94.38 88 GLU A O 1
ATOM 698 N N . VAL A 1 89 ? -0.119 10.110 1.234 1.00 95.50 89 VAL A N 1
ATOM 699 C CA . VAL A 1 89 ? -0.088 8.925 2.107 1.00 95.50 89 VAL A CA 1
ATOM 700 C C . VAL A 1 89 ? 1.016 9.008 3.162 1.00 95.50 89 VAL A C 1
ATOM 702 O O . VAL A 1 89 ? 0.798 8.604 4.303 1.00 95.50 89 VAL A O 1
ATOM 705 N N . LEU A 1 90 ? 2.197 9.529 2.823 1.00 96.06 90 LEU A N 1
ATOM 706 C CA . LEU A 1 90 ? 3.303 9.665 3.775 1.00 96.06 90 LEU A CA 1
ATOM 707 C C . LEU A 1 90 ? 3.000 10.700 4.865 1.00 96.06 90 LEU A C 1
ATOM 709 O O . LEU A 1 90 ? 3.350 10.467 6.024 1.00 96.06 90 LEU A O 1
ATOM 713 N N . LEU A 1 91 ? 2.313 11.796 4.526 1.00 96.12 91 LEU A N 1
ATOM 714 C CA . LEU A 1 91 ? 1.826 12.765 5.512 1.00 96.12 91 LEU A CA 1
ATOM 715 C C . LEU A 1 91 ? 0.817 12.115 6.464 1.00 96.12 91 LEU A C 1
ATOM 717 O O . LEU A 1 91 ? 0.988 12.198 7.681 1.00 96.12 91 LEU A O 1
ATOM 721 N N . ALA A 1 92 ? -0.168 11.398 5.916 1.00 94.62 92 ALA A N 1
ATOM 722 C CA . ALA A 1 92 ? -1.166 10.691 6.713 1.00 94.62 92 ALA A CA 1
ATOM 723 C C . ALA A 1 92 ? -0.536 9.593 7.593 1.00 94.62 92 ALA A C 1
ATOM 725 O O . ALA A 1 92 ? -0.910 9.421 8.747 1.00 94.62 92 ALA A O 1
ATOM 726 N N . LEU A 1 93 ? 0.470 8.870 7.093 1.00 96.00 93 LEU A N 1
ATOM 727 C CA . LEU A 1 93 ? 1.207 7.875 7.878 1.00 96.00 93 LEU A CA 1
ATOM 728 C C . LEU A 1 93 ? 1.950 8.522 9.059 1.00 96.00 93 LEU A C 1
ATOM 730 O O . LEU A 1 93 ? 2.018 7.940 10.143 1.00 96.00 93 LEU A O 1
ATOM 734 N N . GLY A 1 94 ? 2.510 9.718 8.853 1.00 94.00 94 GLY A N 1
ATOM 735 C CA . GLY A 1 94 ? 3.226 10.476 9.878 1.00 94.00 94 GLY A CA 1
ATOM 736 C C . GLY A 1 94 ? 2.334 10.970 11.020 1.00 94.00 94 GLY A C 1
ATOM 737 O O . GLY A 1 94 ? 2.809 11.022 12.163 1.00 94.00 94 GLY A O 1
ATOM 738 N N . SER A 1 95 ? 1.069 11.294 10.724 1.00 92.62 95 SER A N 1
ATOM 739 C CA . SER A 1 95 ? 0.054 11.661 11.720 1.00 92.62 95 SER A CA 1
ATOM 740 C C . SER A 1 95 ? -0.561 10.443 12.408 1.00 92.62 95 SER A C 1
ATOM 742 O O . SER A 1 95 ? -0.702 10.452 13.625 1.00 92.62 95 SER A O 1
ATOM 744 N N . GLU A 1 96 ? -0.883 9.391 11.650 1.00 92.56 96 GLU A N 1
ATOM 745 C CA . GLU A 1 96 ? -1.576 8.199 12.159 1.00 92.56 96 GLU A CA 1
ATOM 746 C C . GLU A 1 96 ? -0.678 7.265 12.979 1.00 92.56 96 GLU A C 1
ATOM 748 O O . GLU A 1 96 ? -1.130 6.678 13.957 1.00 92.56 96 GLU A O 1
ATOM 753 N N . ARG A 1 97 ? 0.595 7.107 12.587 1.00 93.44 97 ARG A N 1
ATOM 754 C CA . ARG A 1 97 ? 1.594 6.235 13.248 1.00 93.44 97 ARG A CA 1
ATOM 755 C C . ARG A 1 97 ? 1.045 4.854 13.666 1.00 93.44 97 ARG A C 1
ATOM 757 O O . ARG A 1 97 ? 1.185 4.456 14.824 1.00 93.44 97 ARG A O 1
ATOM 764 N N . PRO A 1 98 ? 0.472 4.082 12.727 1.00 94.25 98 PRO A N 1
ATOM 765 C CA . PRO A 1 98 ? -0.232 2.844 13.036 1.00 94.25 98 PRO A CA 1
ATOM 766 C C . PRO A 1 98 ? 0.699 1.788 13.646 1.00 94.25 98 PRO A C 1
ATOM 768 O O . PRO A 1 98 ? 1.760 1.471 13.096 1.00 94.25 98 PRO A O 1
ATOM 771 N N . LYS A 1 99 ? 0.269 1.188 14.760 1.00 94.44 99 LYS A N 1
ATOM 772 C CA . LYS A 1 99 ? 0.928 0.043 15.396 1.00 94.44 99 LYS A CA 1
ATOM 773 C C . LYS A 1 99 ? -0.095 -1.050 15.687 1.00 94.44 99 LYS A C 1
ATOM 775 O O . LYS A 1 99 ? -0.798 -1.006 16.688 1.00 94.44 99 LYS A O 1
ATOM 780 N N . PHE A 1 100 ? -0.144 -2.058 14.823 1.00 94.50 100 PHE A N 1
ATOM 781 C CA . PHE A 1 100 ? -1.038 -3.196 15.007 1.00 94.50 100 PHE A CA 1
ATOM 782 C C . PHE A 1 100 ? -0.594 -4.060 16.210 1.00 94.50 100 PHE A C 1
ATOM 784 O O . PHE A 1 100 ? 0.619 -4.233 16.410 1.00 94.50 100 PHE A O 1
ATOM 791 N N . PRO A 1 101 ? -1.528 -4.612 17.015 1.00 92.50 101 PRO A N 1
ATOM 792 C CA . PRO A 1 101 ? -1.197 -5.455 18.163 1.00 92.50 101 PRO A CA 1
ATOM 793 C C . PRO A 1 101 ? -0.199 -6.571 17.823 1.00 92.50 101 PRO A C 1
ATOM 795 O O . PRO A 1 101 ? -0.306 -7.230 16.793 1.00 92.50 101 PRO A O 1
ATOM 798 N N . GLN A 1 102 ? 0.805 -6.772 18.683 1.00 91.50 102 GLN A N 1
ATOM 799 C CA . GLN A 1 102 ? 1.874 -7.780 18.533 1.00 91.50 102 GLN A CA 1
ATOM 800 C C . GLN A 1 102 ? 2.748 -7.676 17.262 1.00 91.50 102 GLN A C 1
ATOM 802 O O . GLN A 1 102 ? 3.653 -8.494 17.073 1.00 91.50 102 GLN A O 1
ATOM 807 N N . MET A 1 103 ? 2.536 -6.678 16.398 1.00 93.25 103 MET A N 1
ATOM 808 C CA . MET A 1 103 ? 3.278 -6.489 15.150 1.00 93.25 103 MET A CA 1
ATOM 809 C C . MET A 1 103 ? 4.292 -5.345 15.243 1.00 93.25 103 MET A C 1
ATOM 811 O O . MET A 1 103 ? 4.254 -4.487 16.126 1.00 93.25 103 MET A O 1
ATOM 815 N N . SER A 1 104 ? 5.243 -5.329 14.305 1.00 94.12 104 SER A N 1
ATOM 816 C CA . SER A 1 104 ? 6.207 -4.234 14.213 1.00 94.12 104 SER A CA 1
ATOM 817 C C . SER A 1 104 ? 5.571 -2.987 13.594 1.00 94.12 104 SER A C 1
ATOM 819 O O . SER A 1 104 ? 4.685 -3.068 12.737 1.00 94.12 104 SER A O 1
ATOM 821 N N . ILE A 1 105 ? 6.082 -1.819 13.987 1.00 93.81 105 ILE A N 1
ATOM 822 C CA . ILE A 1 105 ? 5.665 -0.524 13.428 1.00 93.81 105 ILE A CA 1
ATOM 823 C C . ILE A 1 105 ? 5.922 -0.501 11.918 1.00 93.81 105 ILE A C 1
ATOM 825 O O . ILE A 1 105 ? 5.074 -0.066 11.151 1.00 93.81 105 ILE A O 1
ATOM 829 N N . ARG A 1 106 ? 7.061 -1.051 11.470 1.00 95.62 106 ARG A N 1
ATOM 830 C CA . ARG A 1 106 ? 7.402 -1.132 10.044 1.00 95.62 106 ARG A CA 1
ATOM 831 C C . ARG A 1 106 ? 6.365 -1.931 9.254 1.00 95.62 106 ARG A C 1
ATOM 833 O O . ARG A 1 106 ? 5.935 -1.471 8.205 1.00 95.62 106 ARG A O 1
ATOM 840 N N . ALA A 1 107 ? 5.972 -3.108 9.743 1.00 94.62 107 ALA A N 1
ATOM 841 C CA . ALA A 1 107 ? 4.972 -3.928 9.063 1.00 94.62 107 ALA A CA 1
ATOM 842 C C . ALA A 1 107 ? 3.619 -3.204 9.000 1.00 94.62 107 ALA A C 1
ATOM 844 O O . ALA A 1 107 ? 3.025 -3.111 7.929 1.00 94.62 107 ALA A O 1
ATOM 845 N N . SER A 1 108 ? 3.187 -2.631 10.126 1.00 95.50 108 SER A N 1
ATOM 846 C CA . SER A 1 108 ? 1.930 -1.879 10.226 1.00 95.50 108 SER A CA 1
ATOM 847 C C . SER A 1 108 ? 1.906 -0.676 9.277 1.00 95.50 108 SER A C 1
ATOM 849 O O . SER A 1 108 ? 0.942 -0.487 8.542 1.00 95.50 108 SER A O 1
ATOM 851 N N . ALA A 1 109 ? 3.007 0.077 9.212 1.00 96.25 109 ALA A N 1
ATOM 852 C CA . ALA A 1 109 ? 3.179 1.199 8.296 1.00 96.25 109 ALA A CA 1
ATOM 853 C C . ALA A 1 109 ? 3.116 0.773 6.822 1.00 96.25 109 ALA A C 1
ATOM 855 O O . ALA A 1 109 ? 2.489 1.456 6.018 1.00 96.25 109 ALA A O 1
ATOM 856 N N . CYS A 1 110 ? 3.726 -0.361 6.455 1.00 95.38 110 CYS A N 1
ATOM 857 C CA . CYS A 1 110 ? 3.651 -0.883 5.089 1.00 95.38 110 CYS A CA 1
ATOM 858 C C . CYS A 1 110 ? 2.217 -1.253 4.685 1.00 95.38 110 CYS A C 1
ATOM 860 O O . CYS A 1 110 ? 1.813 -0.951 3.564 1.00 95.38 110 CYS A O 1
ATOM 862 N N . VAL A 1 111 ? 1.447 -1.883 5.579 1.00 95.44 111 VAL A N 1
ATOM 863 C CA . VAL A 1 111 ? 0.045 -2.240 5.303 1.00 95.44 111 VAL A CA 1
ATOM 864 C C . VAL A 1 111 ? -0.828 -0.994 5.215 1.00 95.44 111 VAL A C 1
ATOM 866 O O . VAL A 1 111 ? -1.579 -0.860 4.254 1.00 95.44 111 VAL A O 1
ATOM 869 N N . TYR A 1 112 ? -0.665 -0.040 6.132 1.00 96.31 112 TYR A N 1
ATOM 870 C CA . TYR A 1 112 ? -1.353 1.249 6.064 1.00 96.31 112 TYR A CA 1
ATOM 871 C C . TYR A 1 112 ? -1.079 1.988 4.748 1.00 96.31 112 TYR A C 1
ATOM 873 O O . TYR A 1 112 ? -2.011 2.447 4.087 1.00 96.31 112 TYR A O 1
ATOM 881 N N . LEU A 1 113 ? 0.193 2.061 4.337 1.00 95.62 113 LEU A N 1
ATOM 882 C CA . LEU A 1 113 ? 0.597 2.671 3.071 1.00 95.62 113 LEU A CA 1
ATOM 883 C C . LEU A 1 113 ? -0.106 1.981 1.892 1.00 95.62 113 LEU A C 1
ATOM 885 O O . LEU A 1 113 ? -0.678 2.653 1.039 1.00 95.62 113 LEU A O 1
ATOM 889 N N . ALA A 1 114 ? -0.105 0.646 1.866 1.00 93.75 114 ALA A N 1
ATOM 890 C CA . ALA A 1 114 ? -0.727 -0.136 0.802 1.00 93.75 114 ALA A CA 1
ATOM 891 C C . ALA A 1 114 ? -2.254 0.050 0.740 1.00 93.75 114 ALA A C 1
ATOM 893 O O . ALA A 1 114 ? -2.794 0.280 -0.341 1.00 93.75 114 ALA A O 1
ATOM 894 N N . LEU A 1 115 ? -2.945 -0.009 1.884 1.00 94.25 115 LEU A N 1
ATOM 895 C CA . LEU A 1 115 ? -4.396 0.194 1.966 1.00 94.25 115 LEU A CA 1
ATOM 896 C C . LEU A 1 115 ? -4.787 1.615 1.550 1.00 94.25 115 LEU A C 1
ATOM 898 O O . LEU A 1 115 ? -5.738 1.795 0.795 1.00 94.25 115 LEU A O 1
ATOM 902 N N . THR A 1 116 ? -4.017 2.620 1.967 1.00 94.44 116 THR A N 1
ATOM 903 C CA . THR A 1 116 ? -4.286 4.018 1.607 1.00 94.44 116 THR A CA 1
ATOM 904 C C . THR A 1 116 ? -4.035 4.277 0.122 1.00 94.44 116 THR A C 1
ATOM 906 O O . THR A 1 116 ? -4.854 4.915 -0.530 1.00 94.44 116 THR A O 1
ATOM 909 N N . LEU A 1 117 ? -2.958 3.731 -0.455 1.00 92.56 117 LEU A N 1
ATOM 910 C CA . LEU A 1 117 ? -2.718 3.819 -1.900 1.00 92.56 117 LEU A CA 1
ATOM 911 C C . LEU A 1 117 ? -3.827 3.130 -2.707 1.00 92.56 117 LEU A C 1
ATOM 913 O O . LEU A 1 117 ? -4.218 3.639 -3.755 1.00 92.56 117 LEU A O 1
ATOM 917 N N . LYS A 1 118 ? -4.363 2.007 -2.209 1.00 90.31 118 LYS A N 1
ATOM 918 C CA . LYS A 1 118 ? -5.505 1.321 -2.825 1.00 90.31 118 LYS A CA 1
ATOM 919 C C . LYS A 1 118 ? -6.784 2.162 -2.755 1.00 90.31 118 LYS A C 1
ATOM 921 O O . LYS A 1 118 ? -7.498 2.249 -3.747 1.00 90.31 118 LYS A O 1
ATOM 926 N N . ALA A 1 119 ? -7.040 2.827 -1.631 1.00 91.50 119 ALA A N 1
ATOM 927 C CA . ALA A 1 119 ? -8.160 3.758 -1.486 1.00 91.50 119 ALA A CA 1
ATOM 928 C C . ALA A 1 119 ? -8.033 4.990 -2.407 1.00 91.50 119 ALA A C 1
ATOM 930 O O . ALA A 1 119 ? -9.029 5.511 -2.887 1.00 91.50 119 ALA A O 1
ATOM 931 N N . LEU A 1 120 ? -6.809 5.432 -2.710 1.00 89.81 120 LEU A N 1
ATOM 932 C CA . LEU A 1 120 ? -6.536 6.564 -3.604 1.00 89.81 120 LEU A CA 1
ATOM 933 C C . LEU A 1 120 ? -6.455 6.185 -5.097 1.00 89.81 120 LEU A C 1
ATOM 935 O O . LEU A 1 120 ? -6.203 7.047 -5.944 1.00 89.81 120 LEU A O 1
ATOM 939 N N . GLN A 1 121 ? -6.657 4.909 -5.437 1.00 85.62 121 GLN A N 1
ATOM 940 C CA . GLN A 1 121 ? -6.388 4.366 -6.769 1.00 85.62 121 GLN A CA 1
ATOM 941 C C . GLN A 1 121 ? -7.197 5.058 -7.876 1.00 85.62 121 GLN A C 1
ATOM 943 O O . GLN A 1 121 ? -6.627 5.412 -8.911 1.00 85.62 121 GLN A O 1
ATOM 948 N N . ARG A 1 122 ? -8.498 5.289 -7.652 1.00 82.88 122 ARG A N 1
ATOM 949 C CA . ARG A 1 122 ? -9.386 5.967 -8.612 1.00 82.88 122 ARG A CA 1
ATOM 950 C C . ARG A 1 122 ? -9.017 7.439 -8.767 1.00 82.88 122 ARG A C 1
ATOM 952 O O . ARG A 1 122 ? -8.861 7.927 -9.884 1.00 82.88 122 ARG A O 1
ATOM 959 N N . ARG A 1 123 ? -8.797 8.121 -7.640 1.00 82.50 123 ARG A N 1
ATOM 960 C CA . ARG A 1 123 ? -8.490 9.557 -7.568 1.00 82.50 123 ARG A CA 1
ATOM 961 C C . ARG A 1 123 ? -7.238 9.941 -8.363 1.00 82.50 123 ARG A C 1
ATOM 963 O O . ARG A 1 123 ? -7.225 10.985 -9.006 1.00 82.50 123 ARG A O 1
ATOM 970 N N . TYR A 1 124 ? -6.219 9.080 -8.364 1.00 80.62 124 TYR A N 1
ATOM 971 C CA . TYR A 1 124 ? -4.975 9.288 -9.116 1.00 80.62 124 TYR A CA 1
ATOM 972 C C . TYR A 1 124 ? -4.878 8.477 -10.416 1.00 80.62 124 TYR A C 1
ATOM 974 O O . TYR A 1 124 ? -3.816 8.457 -11.034 1.00 80.62 124 TYR A O 1
ATOM 982 N N . GLN A 1 125 ? -5.960 7.811 -10.844 1.00 73.50 125 GLN A N 1
ATOM 983 C CA . GLN A 1 125 ? -5.989 6.960 -12.044 1.00 73.50 125 GLN A CA 1
ATOM 984 C C . GLN A 1 125 ? -4.792 5.996 -12.114 1.00 73.50 125 GLN A C 1
ATOM 986 O O . GLN A 1 125 ? -4.185 5.800 -13.174 1.00 73.50 125 GLN A O 1
ATOM 991 N N . LEU A 1 126 ? -4.411 5.412 -10.971 1.00 66.81 126 LEU A N 1
ATOM 992 C CA . LEU A 1 126 ? -3.297 4.473 -10.908 1.00 66.81 126 LEU A CA 1
ATOM 993 C C . LEU A 1 126 ? -3.674 3.266 -11.776 1.00 66.81 126 LEU A C 1
ATOM 995 O O . LEU A 1 126 ? -4.538 2.472 -11.407 1.00 66.81 126 LEU A O 1
ATOM 999 N N . LYS A 1 127 ? -3.080 3.180 -12.975 1.00 56.75 127 LYS A N 1
ATOM 1000 C CA . LYS A 1 127 ? -3.451 2.207 -14.011 1.00 56.75 127 LYS A CA 1
ATOM 1001 C C . LYS A 1 127 ? -3.240 0.781 -13.510 1.00 56.75 127 LYS A C 1
ATOM 1003 O O . LYS A 1 127 ? -2.153 0.222 -13.646 1.00 56.75 127 LYS A O 1
ATOM 1008 N N . VAL A 1 128 ? -4.296 0.169 -12.993 1.00 57.03 128 VAL A 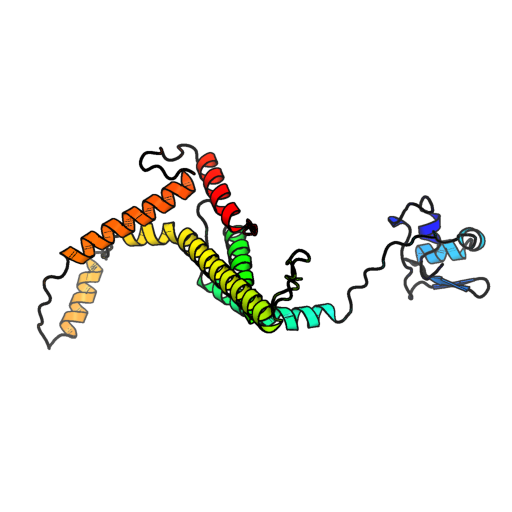N 1
ATOM 1009 C CA . VAL A 1 128 ? -4.384 -1.280 -12.832 1.00 57.03 128 VAL A CA 1
ATOM 1010 C C . VAL A 1 128 ? -4.962 -1.817 -14.132 1.00 57.03 128 VAL A C 1
ATOM 1012 O O . VAL A 1 128 ? -5.980 -1.323 -14.613 1.00 57.03 128 VAL A O 1
ATOM 1015 N N . LYS A 1 129 ? -4.271 -2.773 -14.763 1.00 47.62 129 LYS A N 1
ATOM 1016 C CA . LYS A 1 129 ? -4.816 -3.425 -15.958 1.00 47.62 129 LYS A CA 1
ATOM 1017 C C . LYS A 1 129 ? -6.164 -4.047 -15.574 1.00 47.62 129 LYS A C 1
ATOM 1019 O O . LYS A 1 129 ? -6.175 -4.809 -14.606 1.00 47.62 129 LYS A O 1
ATOM 1024 N N . PRO A 1 130 ? -7.255 -3.741 -16.294 1.00 51.28 130 PRO A N 1
ATOM 1025 C CA . PRO A 1 130 ? -8.523 -4.409 -16.051 1.00 51.28 130 PRO A CA 1
ATOM 1026 C C . PRO A 1 130 ? -8.341 -5.919 -16.233 1.00 51.28 130 PRO A C 1
ATOM 1028 O O . PRO A 1 130 ? -7.534 -6.359 -17.061 1.00 51.28 130 PRO A O 1
ATOM 1031 N N . ASP A 1 131 ? -9.047 -6.702 -15.417 1.00 52.22 131 ASP A N 1
ATOM 1032 C CA . ASP A 1 131 ? -9.019 -8.159 -15.505 1.00 52.22 131 ASP A CA 1
ATOM 1033 C C . ASP A 1 131 ? -9.533 -8.577 -16.895 1.00 52.22 131 ASP A C 1
ATOM 1035 O O . ASP A 1 131 ? -10.652 -8.210 -17.260 1.00 52.22 131 ASP A O 1
ATOM 1039 N N . PRO A 1 132 ? -8.755 -9.334 -17.693 1.00 52.28 132 PRO A N 1
ATOM 1040 C CA . PRO A 1 132 ? -9.197 -9.817 -19.001 1.00 52.28 132 PRO A CA 1
ATOM 1041 C C . PRO A 1 132 ? -10.448 -10.715 -18.947 1.00 52.28 132 PRO A C 1
ATOM 1043 O O . PRO A 1 132 ? -10.970 -11.069 -20.001 1.00 52.28 132 PRO A O 1
ATOM 1046 N N . ARG A 1 133 ? -10.922 -11.099 -17.753 1.00 50.59 133 ARG A N 1
ATOM 1047 C CA . ARG A 1 133 ? -12.130 -11.909 -17.532 1.00 50.59 133 ARG A CA 1
ATOM 1048 C C . ARG A 1 133 ? -13.406 -11.115 -17.261 1.00 50.59 133 ARG A C 1
ATOM 1050 O O . ARG A 1 133 ? -14.421 -11.740 -16.965 1.00 50.59 133 ARG A O 1
ATOM 1057 N N . SER A 1 134 ? -13.400 -9.781 -17.337 1.00 57.97 134 SER A N 1
ATOM 1058 C CA . SER A 1 134 ? -14.660 -9.034 -17.293 1.00 57.97 134 SER A CA 1
ATOM 1059 C C . SER A 1 134 ? -15.505 -9.445 -18.504 1.00 57.97 134 SER A C 1
ATOM 1061 O O . SER A 1 134 ? -15.204 -9.041 -19.629 1.00 57.97 134 SER A O 1
ATOM 1063 N N . ALA A 1 135 ? -16.496 -10.310 -18.282 1.00 55.66 135 ALA A N 1
ATOM 1064 C CA . ALA A 1 135 ? -17.423 -10.758 -19.309 1.00 55.66 135 ALA A CA 1
ATOM 1065 C C . ALA A 1 135 ? -18.024 -9.529 -20.005 1.00 55.66 135 ALA A C 1
ATOM 1067 O O . ALA A 1 135 ? -18.547 -8.630 -19.343 1.00 55.66 135 ALA A O 1
ATOM 1068 N N . ARG A 1 136 ? -17.851 -9.455 -21.327 1.00 57.78 136 ARG A N 1
ATOM 1069 C CA . ARG A 1 136 ? -18.589 -8.520 -22.171 1.00 57.78 136 ARG A CA 1
ATOM 1070 C C . ARG A 1 136 ? -19.919 -9.191 -22.459 1.00 57.78 136 ARG A C 1
ATOM 1072 O O . ARG A 1 136 ? -19.934 -10.206 -23.149 1.00 57.78 136 ARG A O 1
ATOM 1079 N N . ASP A 1 137 ? -20.988 -8.653 -21.897 1.00 60.75 137 ASP A N 1
ATOM 1080 C CA . ASP A 1 137 ? -22.337 -9.062 -22.261 1.00 60.75 137 ASP A CA 1
ATOM 1081 C C . ASP A 1 137 ? -22.669 -8.339 -23.574 1.00 60.75 137 ASP A C 1
ATOM 1083 O O . ASP A 1 137 ? -22.840 -7.121 -23.589 1.00 60.75 137 ASP A O 1
ATOM 1087 N N . GLU A 1 138 ? -22.663 -9.073 -24.693 1.00 64.69 138 GLU A N 1
ATOM 1088 C CA . GLU A 1 138 ? -22.847 -8.510 -26.046 1.00 64.69 138 GLU A CA 1
ATOM 1089 C C . GLU A 1 138 ? -24.244 -7.892 -26.262 1.00 64.69 138 GLU A C 1
ATOM 1091 O O . GLU A 1 138 ? -24.421 -7.105 -27.190 1.00 64.69 138 GLU A O 1
ATOM 1096 N N . ASP A 1 139 ? -25.201 -8.197 -25.378 1.00 67.31 139 ASP A N 1
ATOM 1097 C CA . ASP A 1 139 ? -26.576 -7.687 -25.403 1.00 67.31 139 ASP A CA 1
ATOM 1098 C C . ASP A 1 139 ? -26.776 -6.376 -24.602 1.00 67.31 139 ASP A C 1
ATOM 1100 O O . ASP A 1 139 ? -27.834 -5.755 -24.711 1.00 67.31 139 ASP A O 1
ATOM 1104 N N . GLU A 1 140 ? -25.795 -5.932 -23.799 1.00 70.69 140 GLU A N 1
ATOM 1105 C CA . GLU A 1 140 ? -25.882 -4.675 -23.028 1.00 70.69 140 GLU A CA 1
ATOM 1106 C C . GLU A 1 140 ? -25.383 -3.469 -23.830 1.00 70.69 140 GLU A C 1
ATOM 1108 O O . GLU A 1 140 ? -24.342 -3.524 -24.485 1.00 70.69 140 GLU A O 1
ATOM 1113 N N . SER A 1 141 ? -26.093 -2.341 -23.719 1.00 77.06 141 SER A N 1
ATOM 1114 C CA . SER A 1 141 ? -25.676 -1.071 -24.325 1.00 77.06 141 SER A CA 1
ATOM 1115 C C . SER A 1 141 ? -24.328 -0.599 -23.763 1.00 77.06 141 SER A C 1
ATOM 1117 O O . SER A 1 141 ? -24.075 -0.728 -22.562 1.00 77.06 141 SER A O 1
ATOM 1119 N N . ASP A 1 142 ? -23.491 0.033 -24.594 1.00 79.69 142 ASP A N 1
ATOM 1120 C CA . ASP A 1 142 ? -22.192 0.598 -24.186 1.00 79.69 142 ASP A CA 1
ATOM 1121 C C . ASP A 1 142 ? -22.311 1.521 -22.951 1.00 79.69 142 ASP A C 1
ATOM 1123 O O . ASP A 1 142 ? -21.435 1.540 -22.082 1.00 79.69 142 ASP A O 1
ATOM 1127 N N . GLU A 1 143 ? -23.421 2.260 -22.831 1.00 81.75 143 GLU A N 1
ATOM 1128 C CA . GLU A 1 143 ? -23.691 3.135 -21.681 1.00 81.75 143 GLU A CA 1
ATOM 1129 C C . GLU A 1 143 ? -24.004 2.351 -20.397 1.00 81.75 143 GLU A C 1
ATOM 1131 O O . GLU A 1 143 ? -23.580 2.736 -19.305 1.00 81.75 143 GLU A O 1
ATOM 1136 N N . GLU A 1 144 ? -24.710 1.224 -20.504 1.00 83.75 144 GLU A N 1
ATOM 1137 C CA . GLU A 1 144 ? -25.021 0.358 -19.361 1.00 83.75 144 GLU A CA 1
ATOM 1138 C C . GLU A 1 144 ? -23.771 -0.379 -18.876 1.00 83.75 144 GLU A C 1
ATOM 1140 O O . GLU A 1 144 ? -23.529 -0.459 -17.665 1.00 83.75 144 GLU A O 1
ATOM 1145 N N . GLN A 1 145 ? -22.926 -0.829 -19.808 1.00 78.62 145 GLN A N 1
ATOM 1146 C CA . GLN A 1 145 ? -21.626 -1.424 -19.506 1.00 78.62 145 GLN A CA 1
ATOM 1147 C C . GLN A 1 145 ? -20.716 -0.429 -18.777 1.00 78.62 145 GLN A C 1
ATOM 1149 O O . GLN A 1 145 ? -20.119 -0.761 -17.746 1.00 78.62 145 GLN A O 1
ATOM 1154 N N . LYS A 1 146 ? -20.656 0.817 -19.261 1.00 82.62 146 LYS A N 1
ATOM 1155 C CA . LYS A 1 146 ? -19.879 1.889 -18.632 1.00 82.62 146 LYS A CA 1
ATOM 1156 C C . LYS A 1 146 ? -20.376 2.199 -17.220 1.00 82.62 146 LYS A C 1
ATOM 1158 O O . LYS A 1 146 ? -19.575 2.214 -16.287 1.00 82.62 146 LYS A O 1
ATOM 1163 N N . GLN A 1 147 ? -21.686 2.356 -17.024 1.00 86.88 147 GLN A N 1
ATOM 1164 C CA . GLN A 1 147 ? -22.262 2.592 -15.693 1.00 86.88 147 GLN A CA 1
ATOM 1165 C C . GLN A 1 147 ? -22.034 1.413 -14.738 1.00 86.88 147 GLN A C 1
ATOM 1167 O O . GLN A 1 147 ? -21.759 1.604 -13.551 1.00 86.88 147 GLN A O 1
ATOM 1172 N N . ARG A 1 148 ? -22.132 0.172 -15.228 1.00 84.38 148 ARG A N 1
ATOM 1173 C CA . ARG A 1 148 ? -21.822 -1.035 -14.448 1.00 84.38 148 ARG A CA 1
ATOM 1174 C C . ARG A 1 148 ? -20.365 -1.032 -13.994 1.00 84.38 148 ARG A C 1
ATOM 1176 O O . ARG A 1 148 ? -20.097 -1.348 -12.834 1.00 84.38 148 ARG A O 1
ATOM 1183 N N . GLN A 1 149 ? -19.440 -0.667 -14.878 1.00 82.75 149 GLN A N 1
ATOM 1184 C CA . GLN A 1 149 ? -18.026 -0.565 -14.541 1.00 82.75 149 GLN A CA 1
ATOM 1185 C C . GLN A 1 149 ? -17.762 0.554 -13.525 1.00 82.75 149 GLN A C 1
ATOM 1187 O O . GLN A 1 149 ? -17.115 0.299 -12.512 1.00 82.75 149 GLN A O 1
ATOM 1192 N N . GLU A 1 150 ? -18.324 1.745 -13.727 1.00 84.69 150 GLU A N 1
ATOM 1193 C CA . GLU A 1 150 ? -18.183 2.869 -12.794 1.00 84.69 150 GLU A CA 1
ATOM 1194 C C . GLU A 1 150 ? -18.713 2.529 -11.394 1.00 84.69 150 GLU A C 1
ATOM 1196 O O . GLU A 1 150 ? -18.041 2.815 -10.403 1.00 84.69 150 GLU A O 1
ATOM 1201 N N . ARG A 1 151 ? -19.863 1.843 -11.295 1.00 87.75 151 ARG A N 1
ATOM 1202 C CA . ARG A 1 151 ? -20.405 1.365 -10.010 1.00 87.75 151 ARG A CA 1
ATOM 1203 C C . ARG A 1 151 ? -19.490 0.352 -9.326 1.00 87.75 151 ARG A C 1
ATOM 1205 O O . ARG A 1 151 ? -19.315 0.415 -8.112 1.00 87.75 151 ARG A O 1
ATOM 1212 N N . ARG A 1 152 ? -18.895 -0.577 -10.084 1.00 84.31 152 ARG A N 1
ATOM 1213 C CA . ARG A 1 152 ? -17.934 -1.554 -9.541 1.00 84.31 152 ARG A CA 1
ATOM 1214 C C . ARG A 1 152 ? -16.672 -0.870 -9.025 1.00 84.31 152 ARG A C 1
ATOM 1216 O O . ARG A 1 152 ? -16.185 -1.226 -7.958 1.00 84.31 152 ARG A O 1
ATOM 1223 N N . GLU A 1 153 ? -16.155 0.103 -9.767 1.00 84.44 153 GLU A N 1
ATOM 1224 C CA . GLU A 1 153 ? -14.973 0.871 -9.372 1.00 84.44 153 GLU A CA 1
ATOM 1225 C C . GLU A 1 153 ? -15.246 1.744 -8.140 1.00 84.44 153 GLU A C 1
ATOM 1227 O O . GLU A 1 153 ? -14.419 1.785 -7.230 1.00 84.44 153 GLU A O 1
ATOM 1232 N N . GLU A 1 154 ? -16.414 2.387 -8.067 1.00 88.06 154 GLU A N 1
ATOM 1233 C CA . GLU A 1 154 ? -16.834 3.160 -6.896 1.00 88.06 154 GLU A CA 1
ATOM 1234 C C . GLU A 1 154 ? -17.018 2.277 -5.658 1.00 88.06 154 GLU A C 1
ATOM 1236 O O . GLU A 1 154 ? -16.553 2.631 -4.576 1.00 88.06 154 GLU A O 1
ATOM 1241 N N . GLN A 1 155 ? -17.650 1.110 -5.806 1.00 89.88 155 GLN A N 1
ATOM 1242 C CA . GLN A 1 155 ? -17.776 0.159 -4.705 1.00 89.88 155 GLN A CA 1
ATOM 1243 C C . GLN A 1 155 ? -16.397 -0.318 -4.232 1.00 89.88 155 GLN A C 1
ATOM 1245 O O . GLN A 1 155 ? -16.119 -0.296 -3.039 1.00 89.88 155 GLN A O 1
ATOM 1250 N N . ALA A 1 156 ? -15.495 -0.661 -5.157 1.00 87.44 156 ALA A N 1
ATOM 1251 C CA . ALA A 1 156 ? -14.141 -1.087 -4.813 1.00 87.44 156 ALA A CA 1
ATOM 1252 C C . ALA A 1 156 ? -13.333 0.008 -4.088 1.00 87.44 156 ALA A C 1
ATOM 1254 O O . ALA A 1 156 ? -12.518 -0.303 -3.216 1.00 87.44 156 ALA A O 1
ATOM 1255 N N . GLU A 1 157 ? -13.545 1.280 -4.436 1.00 88.56 157 GLU A N 1
ATOM 1256 C CA . GLU A 1 157 ? -12.968 2.430 -3.732 1.00 88.56 157 GLU A CA 1
ATOM 1257 C C . GLU A 1 157 ? -13.516 2.544 -2.303 1.00 88.56 157 GLU A C 1
ATOM 1259 O O . GLU A 1 157 ? -12.731 2.652 -1.357 1.00 88.56 157 GLU A O 1
ATOM 1264 N N . ARG A 1 158 ? -14.841 2.446 -2.128 1.00 91.25 158 ARG A N 1
ATOM 1265 C CA . ARG A 1 158 ? -15.495 2.463 -0.808 1.00 91.25 158 ARG A CA 1
ATOM 1266 C C . ARG A 1 158 ? -15.000 1.323 0.080 1.00 91.25 158 ARG A C 1
ATOM 1268 O O . ARG A 1 158 ? -14.571 1.577 1.204 1.00 91.25 158 ARG A O 1
ATOM 1275 N N . ASP A 1 159 ? -14.948 0.105 -0.453 1.00 91.75 159 ASP A N 1
ATOM 1276 C CA . ASP A 1 159 ? -14.450 -1.075 0.260 1.00 91.75 159 ASP A CA 1
ATOM 1277 C C . ASP A 1 159 ? -12.973 -0.904 0.667 1.00 91.75 159 ASP A C 1
ATOM 1279 O O . ASP A 1 159 ? -12.547 -1.338 1.741 1.00 91.75 159 ASP A O 1
ATOM 1283 N N . ALA A 1 160 ? -12.157 -0.261 -0.178 1.00 91.62 160 ALA A N 1
ATOM 1284 C CA . ALA A 1 160 ? -10.756 0.015 0.132 1.00 91.62 160 ALA A CA 1
ATOM 1285 C C . ALA A 1 160 ? -10.598 1.052 1.257 1.00 91.62 160 ALA A C 1
ATOM 1287 O O . ALA A 1 160 ? -9.738 0.875 2.127 1.00 91.62 160 ALA A O 1
ATOM 1288 N N . VAL A 1 161 ? -11.426 2.104 1.260 1.00 93.19 161 VAL A N 1
ATOM 1289 C CA . VAL A 1 161 ? -11.477 3.110 2.334 1.00 93.19 161 VAL A CA 1
ATOM 1290 C C . VAL A 1 161 ? -11.914 2.468 3.649 1.00 93.19 161 VAL A C 1
ATOM 1292 O O . VAL A 1 161 ? -11.216 2.602 4.653 1.00 93.19 161 VAL A O 1
ATOM 1295 N N . GLU A 1 162 ? -13.004 1.702 3.640 1.00 94.56 162 GLU A N 1
ATOM 1296 C CA . GLU A 1 162 ? -13.513 1.033 4.838 1.00 94.56 162 GLU A CA 1
ATOM 1297 C C . GLU A 1 162 ? -12.482 0.059 5.422 1.00 94.56 162 GLU A C 1
ATOM 1299 O O . GLU A 1 162 ? -12.241 0.048 6.632 1.00 94.56 162 GLU A O 1
ATOM 1304 N N . ARG A 1 163 ? -11.798 -0.706 4.561 1.00 94.12 163 ARG A N 1
ATOM 1305 C CA . ARG A 1 163 ? -10.734 -1.627 4.979 1.00 94.12 163 ARG A CA 1
ATOM 1306 C C . ARG A 1 163 ? -9.544 -0.899 5.602 1.00 94.12 163 ARG A C 1
ATOM 1308 O O . ARG A 1 163 ? -8.989 -1.385 6.589 1.00 94.12 163 ARG A O 1
ATOM 1315 N N . ARG A 1 164 ? -9.141 0.251 5.047 1.00 95.00 164 ARG A N 1
ATOM 1316 C CA . ARG A 1 164 ? -8.108 1.114 5.646 1.00 95.00 164 ARG A CA 1
ATOM 1317 C C . ARG A 1 164 ? -8.549 1.587 7.029 1.00 95.00 164 ARG A C 1
ATOM 1319 O O . ARG A 1 164 ? -7.769 1.495 7.972 1.00 95.00 164 ARG A O 1
ATOM 1326 N N . ASP A 1 165 ? -9.782 2.062 7.160 1.00 95.06 165 ASP A N 1
ATOM 1327 C CA . ASP A 1 165 ? -10.279 2.628 8.415 1.00 95.06 165 ASP A CA 1
ATOM 1328 C C . ASP A 1 165 ? -10.450 1.555 9.495 1.00 95.06 165 ASP A C 1
ATOM 1330 O O . ASP A 1 165 ? -10.113 1.791 10.653 1.00 95.06 165 ASP A O 1
ATOM 1334 N N . ALA A 1 166 ? -10.883 0.348 9.121 1.00 95.00 166 ALA A N 1
ATOM 1335 C CA . ALA A 1 166 ? -10.900 -0.813 10.008 1.00 95.00 166 ALA A CA 1
ATOM 1336 C C . ALA A 1 166 ? -9.498 -1.150 10.535 1.00 95.00 166 ALA A C 1
ATOM 1338 O O . ALA A 1 166 ? -9.316 -1.308 11.743 1.00 95.00 166 ALA A O 1
ATOM 1339 N N . PHE A 1 167 ? -8.492 -1.160 9.656 1.00 96.31 167 PHE A N 1
ATOM 1340 C CA . PHE A 1 167 ? -7.103 -1.373 10.058 1.00 96.31 167 PHE A CA 1
ATOM 1341 C C . PHE A 1 167 ? -6.611 -0.298 11.040 1.00 96.31 167 PHE A C 1
ATOM 1343 O O . PHE A 1 167 ? -5.970 -0.619 12.041 1.00 96.31 167 PHE A O 1
ATOM 1350 N N . VAL A 1 168 ? -6.928 0.978 10.789 1.00 95.38 168 VAL A N 1
ATOM 1351 C CA . VAL A 1 168 ? -6.564 2.089 11.686 1.00 95.38 168 VAL A CA 1
ATOM 1352 C C . VAL A 1 168 ? -7.235 1.943 13.051 1.00 95.38 168 VAL A C 1
ATOM 1354 O O . VAL A 1 168 ? -6.568 2.127 14.071 1.00 95.38 168 VAL A O 1
ATOM 1357 N N . ARG A 1 169 ? -8.522 1.570 13.092 1.00 93.81 169 ARG A N 1
ATOM 1358 C CA . ARG A 1 169 ? -9.230 1.282 14.350 1.00 93.81 169 ARG A CA 1
ATOM 1359 C C . ARG A 1 169 ? -8.536 0.165 15.127 1.00 93.81 169 ARG A C 1
ATOM 1361 O O . ARG A 1 169 ? -8.213 0.366 16.294 1.00 93.81 169 ARG A O 1
ATOM 1368 N N . ASP A 1 170 ? -8.198 -0.944 14.468 1.00 94.69 170 ASP A N 1
ATOM 1369 C CA . ASP A 1 170 ? -7.491 -2.064 15.104 1.00 94.69 170 ASP A CA 1
ATOM 1370 C C . ASP A 1 170 ? -6.095 -1.668 15.629 1.00 94.69 170 ASP A C 1
ATOM 1372 O O . ASP A 1 170 ? -5.664 -2.131 16.687 1.00 94.69 170 ASP A O 1
ATOM 1376 N N . CYS A 1 171 ? -5.386 -0.765 14.942 1.00 94.50 171 CYS A N 1
ATOM 1377 C CA . CYS A 1 171 ? -4.129 -0.197 15.441 1.00 94.50 171 CYS A CA 1
ATOM 1378 C C . CYS A 1 171 ? -4.308 0.681 16.690 1.00 94.50 171 CYS A C 1
ATOM 1380 O O . CYS A 1 171 ? -3.396 0.751 17.513 1.00 94.50 171 CYS A O 1
ATOM 1382 N N . ARG A 1 172 ? -5.453 1.357 16.835 1.00 91.81 172 ARG A N 1
ATOM 1383 C CA . ARG A 1 172 ? -5.735 2.287 17.941 1.00 91.81 172 ARG A CA 1
ATOM 1384 C C . ARG A 1 172 ? -6.373 1.624 19.162 1.00 91.81 172 ARG A C 1
ATOM 1386 O O . ARG A 1 172 ? -6.405 2.258 20.214 1.00 91.81 172 ARG A O 1
ATOM 1393 N N . LEU A 1 173 ? -6.799 0.359 19.074 1.00 90.00 173 LEU A N 1
ATOM 1394 C CA . LEU A 1 173 ? -7.466 -0.369 20.168 1.00 90.00 173 LEU A CA 1
ATOM 1395 C C . LEU A 1 173 ? -6.747 -0.237 21.512 1.00 90.00 173 LEU A C 1
ATOM 1397 O O . LEU A 1 173 ? -7.374 0.059 22.522 1.00 90.00 173 LEU A O 1
ATOM 1401 N N . GLY A 1 174 ? -5.423 -0.420 21.535 1.00 85.31 174 GLY A N 1
ATOM 1402 C CA . GLY A 1 174 ? -4.653 -0.344 22.779 1.00 85.31 174 GLY A CA 1
ATOM 1403 C C . GLY A 1 174 ? -4.639 1.057 23.402 1.00 85.31 174 GLY A C 1
ATOM 1404 O O . GLY A 1 174 ? -4.695 1.191 24.623 1.00 85.31 174 GLY A O 1
ATOM 1405 N N . GLU A 1 175 ? -4.580 2.103 22.577 1.00 86.50 175 GLU A N 1
ATOM 1406 C CA . GLU A 1 175 ? -4.620 3.493 23.041 1.00 86.50 175 GLU A CA 1
ATOM 1407 C C . GLU A 1 175 ? -6.026 3.885 23.495 1.00 86.50 175 GLU A C 1
ATOM 1409 O O . GLU A 1 175 ? -6.167 4.494 24.553 1.00 86.50 175 GLU A O 1
ATOM 1414 N N . GLN A 1 176 ? -7.054 3.480 22.747 1.00 87.38 176 GLN A N 1
ATOM 1415 C CA . GLN A 1 176 ? -8.458 3.724 23.078 1.00 87.38 176 GLN A CA 1
ATOM 1416 C C . GLN A 1 176 ? -8.865 3.012 24.368 1.00 87.38 176 GLN A C 1
ATOM 1418 O O . GLN A 1 176 ? -9.423 3.644 25.259 1.00 87.38 176 GLN A O 1
ATOM 1423 N N . LEU A 1 177 ? -8.499 1.737 24.529 1.00 87.31 177 LEU A N 1
ATOM 1424 C CA . LEU A 1 177 ? -8.765 0.977 25.748 1.00 87.31 177 LEU A CA 1
ATOM 1425 C C . LEU A 1 177 ? -8.061 1.610 26.956 1.00 87.31 177 LEU A C 1
ATOM 1427 O O . LEU A 1 177 ? -8.652 1.766 28.021 1.00 87.31 177 LEU A O 1
ATOM 1431 N N . LYS A 1 178 ? -6.804 2.039 26.787 1.00 84.88 178 LYS A N 1
ATOM 1432 C CA . LYS A 1 178 ? -6.073 2.748 27.842 1.00 84.88 178 LYS A CA 1
ATOM 1433 C C . LYS A 1 178 ? -6.740 4.077 28.194 1.00 84.88 178 LYS A C 1
ATOM 1435 O O . LYS A 1 178 ? -6.867 4.378 29.377 1.00 84.88 178 LYS A O 1
ATOM 1440 N N . ALA A 1 179 ? -7.131 4.870 27.201 1.00 85.75 179 ALA A N 1
ATOM 1441 C CA . ALA A 1 179 ? -7.791 6.153 27.414 1.00 85.75 179 ALA A CA 1
ATOM 1442 C C . ALA A 1 179 ? -9.135 5.981 28.133 1.00 85.75 179 ALA A C 1
ATOM 1444 O O . ALA A 1 179 ? -9.405 6.721 29.071 1.00 85.75 179 ALA A O 1
ATOM 1445 N N . ALA A 1 180 ? -9.918 4.972 27.752 1.00 82.00 180 ALA A N 1
ATOM 1446 C CA . ALA A 1 180 ? -11.238 4.722 28.314 1.00 82.00 180 ALA A CA 1
ATOM 1447 C C . ALA A 1 180 ? -11.194 4.135 29.740 1.00 82.00 180 ALA A C 1
ATOM 1449 O O . ALA A 1 180 ? -12.053 4.441 30.558 1.00 82.00 180 ALA A O 1
ATOM 1450 N N . ILE A 1 181 ? -10.166 3.342 30.077 1.00 78.81 181 ILE A N 1
ATOM 1451 C CA . ILE A 1 181 ? -9.959 2.818 31.443 1.00 78.81 181 ILE A CA 1
ATOM 1452 C C . ILE A 1 181 ? -9.309 3.866 32.365 1.00 78.81 181 ILE A C 1
ATOM 1454 O O . ILE A 1 181 ? -9.443 3.792 33.588 1.00 78.81 181 ILE A O 1
ATOM 1458 N N . THR A 1 182 ? -8.578 4.842 31.815 1.00 75.69 182 THR A N 1
ATOM 1459 C CA . THR A 1 182 ? -7.927 5.879 32.627 1.00 75.69 182 THR A CA 1
ATOM 1460 C C . THR A 1 182 ? -8.978 6.893 33.095 1.00 75.69 182 THR A C 1
ATOM 1462 O O . THR A 1 182 ? -9.543 7.593 32.257 1.00 75.69 182 THR A O 1
ATOM 1465 N N . PRO A 1 183 ? -9.233 7.044 34.410 1.00 64.06 183 PRO A N 1
ATOM 1466 C CA . PRO A 1 183 ? -10.186 8.038 34.888 1.00 64.06 183 PRO A CA 1
ATOM 1467 C C . PRO A 1 183 ? -9.728 9.449 34.494 1.00 64.06 183 PRO A C 1
ATOM 1469 O O . PRO A 1 183 ? -8.541 9.772 34.587 1.00 64.06 183 PRO A O 1
ATOM 1472 N N . ALA A 1 184 ? -10.678 10.307 34.106 1.00 59.25 184 ALA A N 1
ATOM 1473 C CA . ALA A 1 184 ? -10.450 11.666 33.590 1.00 59.25 184 ALA A CA 1
ATOM 1474 C C . ALA A 1 184 ? -9.666 12.608 34.535 1.00 59.25 184 ALA A C 1
ATOM 1476 O O . ALA A 1 184 ? -9.253 13.697 34.135 1.00 59.25 184 ALA A O 1
ATOM 1477 N N . TYR A 1 185 ? -9.406 12.184 35.775 1.00 49.12 185 TYR A N 1
ATOM 1478 C CA . TYR A 1 185 ? -8.601 12.901 36.757 1.00 49.12 185 TYR A CA 1
ATOM 1479 C C . TYR A 1 185 ? -7.433 12.035 37.247 1.00 49.12 185 TYR A C 1
ATOM 1481 O O . TYR A 1 185 ? -7.518 11.436 38.324 1.00 49.12 185 TYR A O 1
ATOM 1489 N N . PRO A 1 186 ? -6.295 11.985 36.533 1.00 51.47 186 PRO A N 1
ATOM 1490 C CA . PRO A 1 186 ? -5.066 11.554 37.172 1.00 51.47 186 PRO 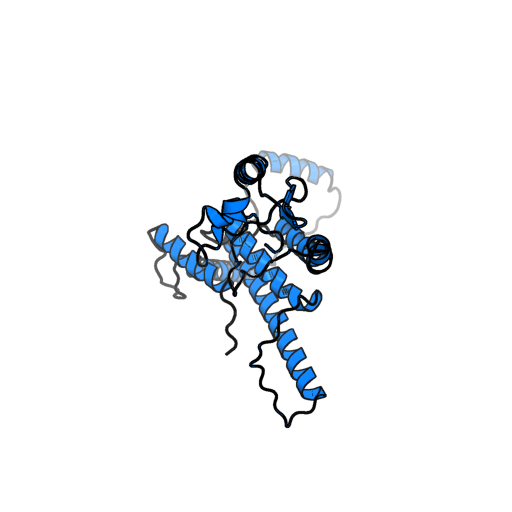A CA 1
ATOM 1491 C C . PRO A 1 186 ? -4.772 12.571 38.275 1.00 51.47 186 PRO A C 1
ATOM 1493 O O . PRO A 1 186 ? -4.691 13.771 38.013 1.00 51.47 186 PRO A O 1
ATOM 1496 N N . SER A 1 187 ? -4.682 12.089 39.515 1.00 53.62 187 SER A N 1
ATOM 1497 C CA . SER A 1 187 ? -4.269 12.834 40.704 1.00 53.62 187 SER A CA 1
ATOM 1498 C C . SER A 1 187 ? -3.123 13.797 40.378 1.00 53.62 187 SER A C 1
ATOM 1500 O O . SER A 1 187 ? -1.947 13.440 40.350 1.00 53.62 187 SER A O 1
ATOM 1502 N N . CYS A 1 188 ? -3.480 15.044 40.084 1.00 49.44 188 CYS A N 1
ATOM 1503 C CA . CYS A 1 188 ? -2.546 16.143 40.042 1.00 49.44 188 CYS A CA 1
ATOM 1504 C C . CYS A 1 188 ? -2.176 16.371 41.505 1.00 49.44 188 CYS A C 1
ATOM 1506 O O . CYS A 1 188 ? -3.057 16.708 42.302 1.00 49.44 188 CYS A O 1
ATOM 1508 N N . GLY A 1 189 ? -0.925 16.069 41.872 1.00 43.97 189 GLY A N 1
ATOM 1509 C CA . GLY A 1 189 ? -0.463 16.087 43.259 1.00 43.97 189 GLY A CA 1
ATOM 1510 C C . GLY A 1 189 ? -0.953 17.332 43.998 1.00 43.97 189 GLY A C 1
ATOM 1511 O O . GLY A 1 189 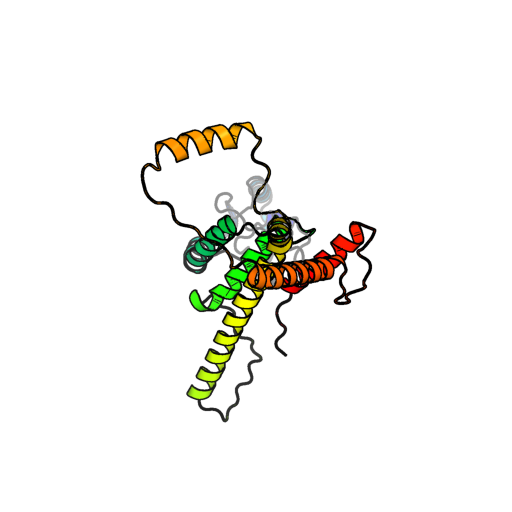? -1.007 18.415 43.415 1.00 43.97 189 GLY A O 1
ATOM 1512 N N . SER A 1 190 ? -1.330 17.162 45.267 1.00 53.84 190 SER A N 1
ATOM 1513 C CA . SER A 1 190 ? -1.986 18.160 46.131 1.00 53.84 190 SER A CA 1
ATOM 1514 C C . SER A 1 190 ? -1.486 19.614 45.952 1.00 53.84 190 SER A C 1
ATOM 1516 O O . SER A 1 190 ? -2.283 20.551 45.956 1.00 53.84 190 SER A O 1
ATOM 1518 N N . GLY A 1 191 ? -0.192 19.819 45.670 1.00 47.50 191 GLY A N 1
ATOM 1519 C CA . GLY A 1 191 ? 0.401 21.140 45.420 1.00 47.50 191 GLY A CA 1
ATOM 1520 C C . GLY A 1 191 ? -0.074 21.884 44.158 1.00 47.50 191 GLY A C 1
ATOM 1521 O O . GLY A 1 191 ? -0.095 23.113 44.153 1.00 47.50 191 GLY A O 1
ATOM 1522 N N . VAL A 1 192 ? -0.507 21.195 43.097 1.00 52.81 192 VAL A N 1
ATOM 1523 C CA . VAL A 1 192 ? -0.945 21.859 41.850 1.00 52.81 192 VAL A CA 1
ATOM 1524 C C . VAL A 1 192 ? -2.383 22.378 41.961 1.00 52.81 192 VAL A C 1
ATOM 1526 O O . VAL A 1 192 ? -2.717 23.394 41.347 1.00 52.81 192 VAL A O 1
ATOM 1529 N N . LYS A 1 193 ? -3.223 21.746 42.798 1.00 50.44 193 LYS A N 1
ATOM 1530 C CA . LYS A 1 193 ? -4.579 22.234 43.103 1.00 50.44 193 LYS A CA 1
ATOM 1531 C C . LYS A 1 193 ? -4.541 23.590 43.802 1.00 50.44 193 LYS A C 1
ATOM 1533 O O . LYS A 1 193 ? -5.289 24.475 43.405 1.00 50.44 193 LYS A O 1
ATOM 1538 N N . VAL A 1 194 ? -3.633 23.789 44.760 1.00 53.44 194 VAL A N 1
ATOM 1539 C CA . VAL A 1 194 ? -3.473 25.086 45.440 1.00 53.44 194 VAL A CA 1
ATOM 1540 C C . VAL A 1 194 ? -3.023 26.156 44.445 1.00 53.44 194 VAL A C 1
ATOM 1542 O O . VAL A 1 194 ? -3.629 27.217 44.379 1.00 53.44 194 VAL A O 1
ATOM 1545 N N . ALA A 1 195 ? -2.037 25.861 43.592 1.00 54.53 195 ALA A N 1
ATOM 1546 C CA . ALA A 1 195 ? -1.536 26.828 42.615 1.00 54.53 195 ALA A CA 1
ATOM 1547 C C . ALA A 1 195 ? -2.582 27.230 41.557 1.00 54.53 195 ALA A C 1
ATOM 1549 O O . ALA A 1 195 ? -2.632 28.391 41.151 1.00 54.53 195 ALA A O 1
ATOM 1550 N N . ARG A 1 196 ? -3.429 26.289 41.113 1.00 53.38 196 ARG A N 1
ATOM 1551 C CA . ARG A 1 196 ? -4.483 26.561 40.124 1.00 53.38 196 ARG A CA 1
ATOM 1552 C C . ARG A 1 196 ? -5.721 27.198 40.761 1.00 53.38 196 ARG A C 1
ATOM 1554 O O . ARG A 1 196 ? -6.289 28.096 40.156 1.00 53.38 196 ARG A O 1
ATOM 1561 N N . SER A 1 197 ? -6.085 26.806 41.984 1.00 55.91 197 SER A N 1
ATOM 1562 C CA . SER A 1 197 ? -7.177 27.427 42.746 1.00 55.91 197 SER A CA 1
ATOM 1563 C C . SER A 1 197 ? -6.835 28.850 43.182 1.00 55.91 197 SER A C 1
ATOM 1565 O O . SER A 1 197 ? -7.711 29.701 43.169 1.00 55.91 197 SER A O 1
ATOM 1567 N N . MET A 1 198 ? -5.570 29.133 43.514 1.00 55.44 198 MET A N 1
ATOM 1568 C CA . MET A 1 198 ? -5.106 30.488 43.837 1.00 55.44 198 MET A CA 1
ATOM 1569 C C . MET A 1 198 ? -5.110 31.400 42.604 1.00 55.44 198 MET A C 1
ATOM 1571 O O . MET A 1 198 ? -5.402 32.578 42.743 1.00 55.44 198 MET A O 1
ATOM 1575 N N . ARG A 1 199 ? -4.846 30.866 41.399 1.00 55.88 199 ARG A N 1
ATOM 1576 C CA . ARG A 1 199 ? -4.988 31.626 40.141 1.00 55.88 199 ARG A CA 1
ATOM 1577 C C . ARG A 1 199 ? -6.451 31.809 39.736 1.00 55.88 199 ARG A C 1
ATOM 1579 O O . ARG A 1 199 ? -6.853 32.917 39.428 1.00 55.88 199 ARG A O 1
ATOM 1586 N N . ALA A 1 200 ? -7.270 30.762 39.830 1.00 56.56 200 ALA A N 1
ATOM 1587 C CA . ALA A 1 200 ? -8.698 30.847 39.520 1.00 56.56 200 ALA A CA 1
ATOM 1588 C C . ALA A 1 200 ? -9.451 31.788 40.478 1.00 56.56 200 ALA A C 1
ATOM 1590 O O . ALA A 1 200 ? -10.265 32.579 40.024 1.00 56.56 200 ALA A O 1
ATOM 1591 N N . ALA A 1 201 ? -9.130 31.774 41.777 1.00 54.12 201 ALA A N 1
ATOM 1592 C CA . ALA A 1 201 ? -9.716 32.693 42.757 1.00 54.12 201 ALA A CA 1
ATOM 1593 C C . ALA A 1 201 ? -9.249 34.152 42.589 1.00 54.12 201 ALA A C 1
ATOM 1595 O O . ALA A 1 201 ? -9.899 35.057 43.105 1.00 54.12 201 ALA A O 1
ATOM 1596 N N . GLN A 1 202 ? -8.138 34.387 41.881 1.00 55.03 202 GLN A N 1
ATOM 1597 C CA . GLN A 1 202 ? -7.701 35.731 41.489 1.00 55.03 202 GLN A CA 1
ATOM 1598 C C . GLN A 1 202 ? -8.406 36.220 40.216 1.00 55.03 202 GLN A C 1
ATOM 1600 O O . GLN A 1 202 ? -8.610 37.424 40.078 1.00 55.03 202 GLN A O 1
ATOM 1605 N N . ASP A 1 203 ? -8.834 35.304 39.343 1.00 50.69 203 ASP A N 1
ATOM 1606 C CA . ASP A 1 203 ? -9.482 35.629 38.067 1.00 50.69 203 ASP A CA 1
ATOM 1607 C C . ASP A 1 203 ? -11.025 35.644 38.139 1.00 50.69 203 ASP A C 1
ATOM 1609 O O . ASP A 1 203 ? -11.670 36.274 37.304 1.00 50.69 203 ASP A O 1
ATOM 1613 N N . SER A 1 204 ? -11.647 35.014 39.144 1.00 49.53 204 SER A N 1
ATOM 1614 C CA . SER A 1 204 ? -13.110 34.944 39.286 1.00 49.53 204 SER A CA 1
ATOM 1615 C C . SER A 1 204 ? -13.642 35.848 40.405 1.00 49.53 204 SER A C 1
ATOM 1617 O O . SER A 1 204 ? -14.170 35.386 41.416 1.00 49.53 204 SER A O 1
ATOM 1619 N N . SER A 1 205 ? -13.539 37.161 40.209 1.00 48.66 205 SER A N 1
ATOM 1620 C CA . SER A 1 205 ? -14.534 38.098 40.748 1.00 48.66 205 SER A CA 1
ATOM 1621 C C . SER A 1 205 ? -15.609 38.301 39.682 1.00 48.66 205 SER A C 1
ATOM 1623 O O . SER A 1 205 ? -15.624 39.309 38.985 1.00 48.66 205 SER A O 1
ATOM 1625 N N . GLY A 1 206 ? -16.465 37.297 39.507 1.00 43.06 206 GLY A N 1
ATOM 1626 C CA . GLY A 1 206 ? -17.555 37.338 38.539 1.00 43.06 206 GLY A CA 1
ATOM 1627 C C . GLY A 1 206 ? -18.034 35.943 38.165 1.00 43.06 206 GLY A C 1
ATOM 1628 O O . GLY A 1 206 ? -17.274 35.164 37.609 1.00 43.06 206 GLY A O 1
ATOM 1629 N N . GLU A 1 207 ? -19.307 35.689 38.456 1.00 32.94 207 GLU A N 1
ATOM 1630 C CA . GLU A 1 207 ? -20.142 34.608 37.915 1.00 32.94 207 GLU A CA 1
ATOM 1631 C C . GLU A 1 207 ? -20.051 33.237 38.605 1.00 32.94 207 GLU A C 1
ATOM 1633 O O . GLU A 1 207 ? -19.274 32.340 38.289 1.00 32.94 207 GLU A O 1
ATOM 1638 N N . LEU A 1 208 ? -20.963 33.091 39.568 1.00 38.38 208 LEU A N 1
ATOM 1639 C CA . LEU A 1 208 ? -21.448 31.833 40.107 1.00 38.38 208 LEU A CA 1
ATOM 1640 C C . LEU A 1 208 ? -22.397 31.208 39.071 1.00 38.38 208 LEU A C 1
ATOM 1642 O O . LEU A 1 208 ? -23.461 31.774 38.818 1.00 38.38 208 LEU A O 1
ATOM 1646 N N . GLN A 1 209 ? -22.082 30.034 38.518 1.00 33.88 209 GLN A N 1
ATOM 1647 C CA . GLN A 1 209 ? -23.128 29.195 37.932 1.00 33.88 209 GLN A CA 1
ATOM 1648 C C . GLN A 1 209 ? -22.869 27.706 38.164 1.00 33.88 209 GLN A C 1
ATOM 1650 O O . GLN A 1 209 ? -21.837 27.149 37.797 1.00 33.88 209 GLN A O 1
ATOM 1655 N N . GLN A 1 210 ? -23.846 27.104 38.842 1.00 42.47 210 GLN A N 1
ATOM 1656 C CA . GLN A 1 210 ? -24.028 25.676 39.064 1.00 42.47 210 GLN A CA 1
ATOM 1657 C C . GLN A 1 210 ? -24.155 24.940 37.727 1.00 42.47 210 GLN A C 1
ATOM 1659 O O . GLN A 1 210 ? -24.924 25.366 36.867 1.00 42.47 210 GLN A O 1
ATOM 1664 N N . ILE A 1 211 ? -23.473 23.802 37.593 1.00 34.06 211 ILE A N 1
ATOM 1665 C CA . ILE A 1 211 ? -23.826 22.766 36.618 1.00 34.06 211 ILE A CA 1
ATOM 1666 C C . ILE A 1 211 ? -23.779 21.430 37.357 1.00 34.06 211 ILE A C 1
ATOM 1668 O O . ILE A 1 211 ? -22.704 20.894 37.614 1.00 34.06 211 ILE A O 1
ATOM 1672 N N . ASP A 1 212 ? -24.963 20.929 37.701 1.00 35.12 212 ASP A N 1
ATOM 1673 C CA . ASP A 1 212 ? -25.203 19.578 38.194 1.00 35.12 212 ASP A CA 1
ATOM 1674 C C . ASP A 1 212 ? -26.012 18.798 37.138 1.00 35.12 212 ASP A C 1
ATOM 1676 O O . ASP A 1 212 ? -27.017 19.292 36.631 1.00 35.12 212 ASP A O 1
ATOM 1680 N N . THR A 1 213 ? -25.620 17.534 36.939 1.00 43.78 213 THR A N 1
ATOM 1681 C CA . THR A 1 213 ? -26.448 16.385 36.496 1.00 43.78 213 THR A CA 1
ATOM 1682 C C . THR A 1 213 ? -26.687 16.142 34.990 1.00 43.78 213 THR A C 1
ATOM 1684 O O . THR A 1 213 ? -27.783 16.346 34.487 1.00 43.78 213 THR A O 1
ATOM 1687 N N . GLU A 1 214 ? -25.702 15.533 34.309 1.00 40.16 214 GLU A N 1
ATOM 1688 C CA . GLU A 1 214 ? -25.879 14.710 33.080 1.00 40.16 214 GLU A CA 1
ATOM 1689 C C . GLU A 1 214 ? -24.898 13.503 33.055 1.00 40.16 214 GLU A C 1
ATOM 1691 O O . GLU A 1 214 ? -24.284 13.182 32.037 1.00 40.16 214 GLU A O 1
ATOM 1696 N N . SER A 1 215 ? -24.652 12.849 34.197 1.00 49.91 215 SER A N 1
ATOM 1697 C CA . SER A 1 215 ? -23.633 11.783 34.301 1.00 49.91 215 SER A CA 1
ATOM 1698 C C . SER A 1 215 ? -24.135 10.369 33.967 1.00 49.91 215 SER A C 1
ATOM 1700 O O . SER A 1 215 ? -23.332 9.536 33.569 1.00 49.91 215 SER A O 1
ATOM 1702 N N . GLY A 1 216 ? -25.440 10.088 34.067 1.00 44.22 216 GLY A N 1
ATOM 1703 C CA . GLY A 1 216 ? -25.973 8.717 33.974 1.00 44.22 216 GLY A CA 1
ATOM 1704 C C . GLY A 1 216 ? -25.952 8.086 32.574 1.00 44.22 216 GLY A C 1
ATOM 1705 O O . GLY A 1 216 ? -25.459 6.974 32.412 1.00 44.22 216 GLY A O 1
ATOM 1706 N N . ASP A 1 217 ? -26.433 8.791 31.544 1.00 45.75 217 ASP A N 1
ATOM 1707 C CA . ASP A 1 217 ? -26.572 8.215 30.191 1.00 45.75 217 ASP A CA 1
ATOM 1708 C C . ASP A 1 217 ? -25.234 8.116 29.436 1.00 45.75 217 ASP A C 1
ATOM 1710 O O . ASP A 1 217 ? -25.015 7.210 28.629 1.00 45.75 217 ASP A O 1
ATOM 1714 N N . ARG A 1 218 ? -24.293 9.021 29.734 1.00 52.69 218 ARG A N 1
ATOM 1715 C CA . ARG A 1 218 ? -22.925 8.981 29.190 1.00 52.69 218 ARG A CA 1
ATOM 1716 C C . ARG A 1 218 ? -22.099 7.836 29.770 1.00 52.69 218 ARG A C 1
ATOM 1718 O O . ARG A 1 218 ? -21.250 7.295 29.067 1.00 52.69 218 ARG A O 1
ATOM 1725 N N . GLU A 1 219 ? -22.331 7.475 31.030 1.00 56.19 219 GLU A N 1
ATOM 1726 C CA . GLU A 1 219 ? -21.591 6.402 31.697 1.00 56.19 219 GLU A CA 1
ATOM 1727 C C . GLU A 1 219 ? -21.965 5.018 31.151 1.00 56.19 219 GLU A C 1
ATOM 1729 O O . GLU A 1 219 ? -21.067 4.221 30.893 1.00 56.19 219 GLU A O 1
ATOM 1734 N N . VAL A 1 220 ? -23.249 4.747 30.879 1.00 57.25 220 VAL A N 1
ATOM 1735 C CA . VAL A 1 220 ? -23.685 3.461 30.290 1.00 57.25 220 VAL A CA 1
ATOM 1736 C C . VAL A 1 220 ? -23.112 3.277 28.880 1.00 57.25 220 VAL A C 1
ATOM 1738 O O . VAL A 1 220 ? -22.535 2.233 28.580 1.00 57.25 220 VAL A O 1
ATOM 1741 N N . SER A 1 221 ? -23.162 4.323 28.047 1.00 70.38 221 SER A N 1
ATOM 1742 C CA . SER A 1 221 ? -22.583 4.297 26.696 1.00 70.38 221 SER A CA 1
ATOM 1743 C C . SER A 1 221 ? -21.059 4.108 26.701 1.00 70.38 221 SER A C 1
ATOM 1745 O O . SER A 1 221 ? -20.528 3.431 25.823 1.00 70.38 221 SER A O 1
ATOM 1747 N N . ALA A 1 222 ? -20.347 4.685 27.675 1.00 72.81 222 ALA A N 1
ATOM 1748 C CA . ALA A 1 222 ? -18.896 4.542 27.779 1.00 72.81 222 ALA A CA 1
ATOM 1749 C C . ALA A 1 222 ? -18.482 3.124 28.206 1.00 72.81 222 ALA A C 1
ATOM 1751 O O . ALA A 1 222 ? -17.469 2.606 27.733 1.00 72.81 222 ALA A O 1
ATOM 1752 N N . VAL A 1 223 ? -19.263 2.476 29.075 1.00 77.56 223 VAL A N 1
ATOM 1753 C CA . VAL A 1 223 ? -19.013 1.090 29.500 1.00 77.56 223 VAL A CA 1
ATOM 1754 C C . VAL A 1 223 ? -19.198 0.118 28.332 1.00 77.56 223 VAL A C 1
ATOM 1756 O O . VAL A 1 223 ? -18.339 -0.740 28.121 1.00 77.56 223 VAL A O 1
ATOM 1759 N N . GLU A 1 224 ? -20.254 0.289 27.532 1.00 83.31 224 GLU A N 1
ATOM 1760 C CA . GLU A 1 224 ? -20.487 -0.520 26.327 1.00 83.31 224 GLU A CA 1
ATOM 1761 C C . GLU A 1 224 ? -19.368 -0.346 25.287 1.00 83.31 224 GLU A C 1
ATOM 1763 O O . GLU A 1 224 ? -18.891 -1.327 24.712 1.00 83.31 224 GLU A O 1
ATOM 1768 N N . GLU A 1 225 ? -18.885 0.885 25.078 1.00 83.62 225 GLU A N 1
ATOM 1769 C CA . GLU A 1 225 ? -17.776 1.166 24.158 1.00 83.62 225 GLU A CA 1
ATOM 1770 C C . GLU A 1 225 ? -16.472 0.491 24.612 1.00 83.62 225 GLU A C 1
ATOM 1772 O O . GLU A 1 225 ? -15.782 -0.146 23.810 1.00 83.62 225 GLU A O 1
ATOM 1777 N N . VAL A 1 226 ? -16.148 0.564 25.908 1.00 85.88 226 VAL A N 1
ATOM 1778 C CA . VAL A 1 226 ? -14.980 -0.117 26.493 1.00 85.88 226 VAL A CA 1
ATOM 1779 C C . VAL A 1 226 ? -15.073 -1.626 26.294 1.00 85.88 226 VAL A C 1
ATOM 1781 O O . VAL A 1 226 ? -14.077 -2.2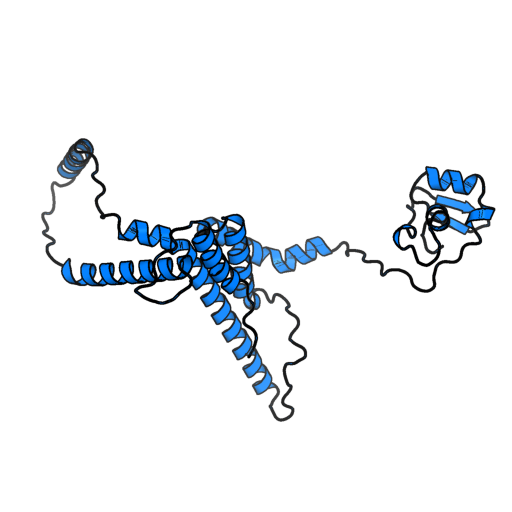68 25.947 1.00 85.88 226 VAL A O 1
ATOM 1784 N N . GLU A 1 227 ? -16.253 -2.204 26.514 1.00 86.50 227 GLU A N 1
ATOM 1785 C CA . GLU A 1 227 ? -16.462 -3.639 26.372 1.00 86.50 227 GLU A CA 1
ATOM 1786 C C . GLU A 1 227 ? -16.304 -4.086 24.915 1.00 86.50 227 GLU A C 1
ATOM 1788 O O . GLU A 1 227 ? -15.628 -5.079 24.646 1.00 86.50 227 GLU A O 1
ATOM 1793 N N . LEU A 1 228 ? -16.822 -3.311 23.9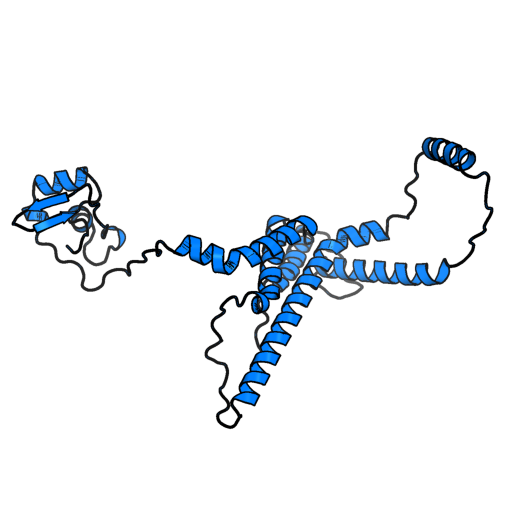62 1.00 88.25 228 LEU A N 1
ATOM 1794 C CA . LEU A 1 228 ? -16.688 -3.587 22.533 1.00 88.25 228 LEU A CA 1
ATOM 1795 C C . LEU A 1 228 ? -15.223 -3.498 22.072 1.00 88.25 228 LEU A C 1
ATOM 1797 O O . LEU A 1 228 ? -14.733 -4.391 21.373 1.00 88.25 228 LEU A O 1
ATOM 1801 N N . LEU A 1 229 ? -14.489 -2.473 22.524 1.00 87.38 229 LEU A N 1
ATOM 1802 C CA . LEU A 1 229 ? -13.052 -2.329 22.265 1.00 87.38 229 LEU A CA 1
ATOM 1803 C C . LEU A 1 229 ? -12.251 -3.499 22.846 1.00 87.38 229 LEU A C 1
ATOM 1805 O O . LEU A 1 229 ? -11.348 -4.026 22.189 1.00 87.38 229 LEU A O 1
ATOM 1809 N N . ARG A 1 230 ? -12.593 -3.927 24.064 1.00 88.12 230 ARG A N 1
ATOM 1810 C CA . ARG A 1 230 ? -11.954 -5.065 24.726 1.00 88.12 230 ARG A CA 1
ATOM 1811 C C . ARG A 1 230 ? -12.225 -6.367 23.983 1.00 88.12 230 ARG A C 1
ATOM 1813 O O . ARG A 1 230 ? -11.270 -7.069 23.668 1.00 88.12 230 ARG A O 1
ATOM 1820 N N . ARG A 1 231 ? -13.482 -6.650 23.629 1.00 88.94 231 ARG A N 1
ATOM 1821 C CA . ARG A 1 231 ? -13.852 -7.833 22.836 1.00 88.94 231 ARG A CA 1
ATOM 1822 C C . ARG A 1 231 ? -13.087 -7.863 21.519 1.00 88.94 231 ARG A C 1
ATOM 1824 O O . ARG A 1 231 ? -12.482 -8.877 21.189 1.00 88.94 231 ARG A O 1
ATOM 1831 N N . ARG A 1 232 ? -13.018 -6.739 20.796 1.00 91.19 232 ARG A N 1
ATOM 1832 C CA . ARG A 1 232 ? -12.256 -6.659 19.539 1.00 91.19 232 ARG A CA 1
ATOM 1833 C C . ARG A 1 232 ? -10.763 -6.932 19.743 1.00 91.19 232 ARG A C 1
ATOM 1835 O O . ARG A 1 232 ? -10.154 -7.624 18.929 1.00 91.19 232 ARG A O 1
ATOM 1842 N N . PHE A 1 233 ? -10.169 -6.411 20.814 1.00 89.94 233 PHE A N 1
ATOM 1843 C CA . PHE A 1 233 ? -8.775 -6.695 21.151 1.00 89.94 233 PHE A CA 1
ATOM 1844 C C . PHE A 1 233 ? -8.560 -8.179 21.480 1.00 89.94 233 PHE A C 1
ATOM 1846 O O . PHE A 1 233 ? -7.626 -8.795 20.961 1.00 89.94 233 PHE A O 1
ATOM 1853 N N . ASP A 1 234 ? -9.446 -8.764 22.284 1.00 89.19 234 ASP A N 1
ATOM 1854 C CA . ASP A 1 234 ? -9.385 -10.168 22.688 1.00 89.19 234 ASP A CA 1
ATOM 1855 C C . ASP A 1 234 ? -9.526 -11.102 21.476 1.00 89.19 234 ASP A C 1
ATOM 1857 O O . ASP A 1 234 ? -8.761 -12.058 21.364 1.00 89.19 234 ASP A O 1
ATOM 1861 N N . VAL A 1 235 ? -10.384 -10.776 20.502 1.00 90.25 235 VAL A N 1
ATOM 1862 C CA . VAL A 1 235 ? -10.501 -11.492 19.215 1.00 90.25 235 VAL A CA 1
ATOM 1863 C C . VAL A 1 235 ? -9.170 -11.523 18.461 1.00 90.25 235 VAL A C 1
ATOM 1865 O O . VAL A 1 235 ? -8.733 -12.583 18.014 1.00 90.25 235 VAL A O 1
ATOM 1868 N N . ILE A 1 236 ? -8.478 -10.384 18.344 1.00 89.88 236 ILE A N 1
ATOM 1869 C CA . ILE A 1 236 ? -7.197 -10.296 17.619 1.00 89.88 236 ILE A CA 1
ATOM 1870 C C . ILE A 1 236 ? -6.121 -11.158 18.291 1.00 89.88 236 ILE A C 1
ATOM 1872 O O . ILE A 1 236 ? -5.287 -11.763 17.614 1.00 89.88 236 ILE A O 1
ATOM 1876 N N . ILE A 1 237 ? -6.119 -11.208 19.622 1.00 89.50 237 ILE A N 1
ATOM 1877 C CA . ILE A 1 237 ? -5.112 -11.934 20.398 1.00 89.50 237 ILE A CA 1
ATOM 1878 C C . ILE A 1 237 ? -5.449 -13.427 20.527 1.00 89.50 237 ILE A C 1
ATOM 1880 O O . ILE A 1 237 ? -4.552 -14.268 20.474 1.00 89.50 237 ILE A O 1
ATOM 1884 N N . SER A 1 238 ? -6.723 -13.776 20.676 1.00 86.12 238 SER A N 1
ATOM 1885 C CA . SER A 1 238 ? -7.200 -15.146 20.887 1.00 86.12 238 SER A CA 1
ATOM 1886 C C . SER A 1 238 ? -7.447 -15.903 19.577 1.00 86.12 238 SER A C 1
ATOM 1888 O O . SER A 1 238 ? -7.281 -17.120 19.525 1.00 86.12 238 SER A O 1
ATOM 1890 N N . GLY A 1 239 ? -7.767 -15.189 18.494 1.00 79.31 239 GLY A N 1
ATOM 1891 C CA . GLY A 1 239 ? -8.075 -15.767 17.184 1.00 79.31 239 GLY A CA 1
ATOM 1892 C C . GLY A 1 239 ? -9.489 -16.351 17.059 1.00 79.31 239 GLY A C 1
ATOM 1893 O O . GLY A 1 239 ? -9.783 -16.974 16.041 1.00 79.31 239 GLY A O 1
ATOM 1894 N N . CYS A 1 240 ? -10.351 -16.157 18.063 1.00 73.31 240 CYS A N 1
ATOM 1895 C CA . CYS A 1 240 ? -11.732 -16.646 18.109 1.00 73.31 240 CYS A CA 1
ATOM 1896 C C . CYS A 1 240 ? -12.694 -15.533 18.550 1.00 73.31 240 CYS A C 1
ATOM 1898 O O . CYS A 1 240 ? -12.357 -14.750 19.436 1.00 73.31 240 CYS A O 1
ATOM 1900 N N . ASP A 1 241 ? -13.915 -15.543 18.009 1.00 66.88 241 ASP A N 1
ATOM 1901 C CA . ASP A 1 241 ? -14.992 -14.585 18.324 1.00 66.88 241 ASP A CA 1
ATOM 1902 C C . ASP A 1 241 ? -15.818 -14.942 19.582 1.00 66.88 241 ASP A C 1
ATOM 1904 O O . ASP A 1 241 ? -16.865 -14.351 19.835 1.00 66.88 241 ASP A O 1
ATOM 1908 N N . GLY A 1 242 ? -15.394 -15.931 20.377 1.00 60.19 242 GLY A N 1
ATOM 1909 C CA . GLY A 1 242 ? -16.167 -16.424 21.523 1.00 60.19 242 GLY A CA 1
ATOM 1910 C C . GLY A 1 242 ? -15.895 -15.672 22.831 1.00 60.19 242 GLY A C 1
ATOM 1911 O O . GLY A 1 242 ? -14.751 -15.665 23.290 1.00 60.19 242 GLY A O 1
ATOM 1912 N N . ASP A 1 243 ? -16.957 -15.178 23.486 1.00 56.72 243 ASP A N 1
ATOM 1913 C CA . ASP A 1 243 ? -16.950 -14.434 24.770 1.00 56.72 243 ASP A CA 1
ATOM 1914 C C . ASP A 1 243 ? -16.256 -15.164 25.949 1.00 56.72 243 ASP A C 1
ATOM 1916 O O . ASP A 1 243 ? -15.914 -14.538 26.947 1.00 56.72 243 ASP A O 1
ATOM 1920 N N . ASN A 1 244 ? -16.009 -16.478 25.849 1.00 57.66 244 ASN A N 1
ATOM 1921 C CA . ASN A 1 244 ? -15.368 -17.297 26.893 1.00 57.66 244 ASN A CA 1
ATOM 1922 C C . ASN A 1 244 ? -14.036 -17.933 26.457 1.00 57.66 244 ASN A C 1
ATOM 1924 O O . ASN A 1 244 ? -13.570 -18.889 27.082 1.00 57.66 244 ASN A O 1
ATOM 1928 N N . THR A 1 245 ? -13.423 -17.455 25.372 1.00 61.28 245 THR A N 1
ATOM 1929 C CA . THR A 1 245 ? -12.160 -18.038 24.900 1.00 61.28 245 THR A CA 1
ATOM 1930 C C . THR A 1 245 ? -11.021 -17.602 25.829 1.00 61.28 245 THR A C 1
ATOM 1932 O O . THR A 1 245 ? -10.782 -16.398 25.949 1.00 61.28 245 THR A O 1
ATOM 1935 N N . PRO A 1 246 ? -10.294 -18.528 26.487 1.00 66.75 246 PRO A N 1
ATOM 1936 C CA . PRO A 1 246 ? -9.185 -18.145 27.347 1.00 66.75 246 PRO A CA 1
ATOM 1937 C C . PRO A 1 246 ? -8.144 -17.388 26.525 1.00 66.75 246 PRO A C 1
ATOM 1939 O O . PRO A 1 246 ? -7.730 -17.858 25.463 1.00 66.75 246 PRO A O 1
ATOM 1942 N N . LEU A 1 247 ? -7.705 -16.229 27.022 1.00 74.62 247 LEU A N 1
ATOM 1943 C CA . LEU A 1 247 ? -6.572 -15.531 26.426 1.00 74.62 247 LEU A CA 1
ATOM 1944 C C . LEU A 1 247 ? -5.364 -16.481 26.387 1.00 74.62 247 LEU A C 1
ATOM 1946 O O . LEU A 1 247 ? -5.142 -17.219 27.355 1.00 74.62 247 LEU A O 1
ATOM 1950 N N . PRO A 1 248 ? -4.569 -16.472 25.302 1.00 75.69 248 PRO A N 1
ATOM 1951 C CA . PRO A 1 248 ? -3.379 -17.299 25.220 1.00 75.69 248 PRO A CA 1
ATOM 1952 C C . PRO A 1 248 ? -2.474 -17.028 26.422 1.00 75.69 248 PRO A C 1
ATOM 1954 O O . PRO A 1 248 ? -2.068 -15.893 26.668 1.00 75.69 248 PRO A O 1
ATOM 1957 N N . THR A 1 249 ? -2.150 -18.077 27.174 1.00 74.62 249 THR A N 1
ATOM 1958 C CA . THR A 1 249 ? -1.198 -17.990 28.288 1.00 74.62 249 THR A CA 1
ATOM 1959 C C . THR A 1 249 ? 0.231 -17.804 27.785 1.00 74.62 249 THR A C 1
ATOM 1961 O O . THR A 1 249 ? 1.074 -17.264 28.501 1.00 74.62 249 THR A O 1
ATOM 1964 N N . ASP A 1 250 ? 0.501 -18.217 26.542 1.00 85.62 250 ASP A N 1
ATOM 1965 C CA . ASP A 1 250 ? 1.793 -18.069 25.893 1.00 85.62 250 ASP A CA 1
ATOM 1966 C C . ASP A 1 250 ? 1.830 -16.840 24.940 1.00 85.62 250 ASP A C 1
ATOM 1968 O O . ASP A 1 250 ? 0.901 -16.610 24.154 1.00 85.62 250 ASP A O 1
ATOM 1972 N N . PRO A 1 251 ? 2.922 -16.048 24.957 1.00 86.38 251 PRO A N 1
ATOM 1973 C CA . PRO A 1 251 ? 3.061 -14.848 24.124 1.00 86.38 251 PRO A CA 1
ATOM 1974 C C . PRO A 1 251 ? 3.278 -15.144 22.628 1.00 86.38 251 PRO A C 1
ATOM 1976 O O . PRO A 1 251 ? 3.067 -14.272 21.781 1.00 86.38 251 PRO A O 1
ATOM 1979 N N . HIS A 1 252 ? 3.716 -16.350 22.274 1.00 89.75 252 HIS A N 1
ATOM 1980 C CA . HIS A 1 252 ? 3.911 -16.786 20.895 1.00 89.75 252 HIS A CA 1
ATOM 1981 C C . HIS A 1 252 ? 2.572 -17.038 20.178 1.00 89.75 252 HIS A C 1
ATOM 1983 O O . HIS A 1 252 ? 2.393 -16.560 19.058 1.00 89.75 252 HIS A O 1
ATOM 1989 N N . SER A 1 253 ? 1.611 -17.707 20.815 1.00 88.94 253 SER A N 1
ATOM 1990 C CA . SER A 1 253 ? 0.263 -17.959 20.297 1.00 88.94 253 SER A CA 1
ATOM 1991 C C . SER A 1 253 ? -0.513 -16.658 20.110 1.00 88.94 253 SER A C 1
ATOM 1993 O O . SER A 1 253 ? -1.028 -16.413 19.021 1.00 88.94 253 SER A O 1
ATOM 1995 N N . ALA A 1 254 ? -0.462 -15.751 21.094 1.00 87.69 254 ALA A N 1
ATOM 1996 C CA . ALA A 1 254 ? -0.998 -14.393 20.960 1.00 87.69 254 ALA A CA 1
ATOM 1997 C C . ALA A 1 254 ? -0.442 -13.665 19.722 1.00 87.69 254 ALA A C 1
ATOM 1999 O O . ALA A 1 254 ? -1.174 -13.027 18.963 1.00 87.69 254 ALA A O 1
ATOM 2000 N N . ARG A 1 255 ? 0.868 -13.787 19.479 1.00 90.94 255 ARG A N 1
ATOM 2001 C CA . ARG A 1 255 ? 1.517 -13.187 18.310 1.00 90.94 255 ARG A CA 1
ATOM 2002 C C . ARG A 1 255 ? 1.116 -13.863 16.998 1.00 90.94 255 ARG A C 1
ATOM 2004 O O . ARG A 1 255 ? 1.016 -13.168 15.988 1.00 90.94 255 ARG A O 1
ATOM 2011 N N . MET A 1 256 ? 0.920 -15.181 16.980 1.00 91.62 256 MET A N 1
ATOM 2012 C CA . MET A 1 256 ? 0.493 -15.913 15.782 1.00 91.62 256 MET A CA 1
ATOM 2013 C C . MET A 1 256 ? -0.943 -15.568 15.386 1.00 91.62 256 MET A C 1
ATOM 2015 O O . MET A 1 256 ? -1.189 -15.294 14.212 1.00 91.62 256 MET A O 1
ATOM 2019 N N . ASN A 1 257 ? -1.850 -15.482 16.356 1.00 92.00 257 ASN A N 1
ATOM 2020 C CA . ASN A 1 257 ? -3.235 -15.067 16.135 1.00 92.00 257 ASN A CA 1
ATOM 2021 C C . ASN A 1 257 ? -3.309 -13.624 15.623 1.00 92.00 257 ASN A C 1
ATOM 2023 O O . ASN A 1 257 ? -3.877 -13.365 14.562 1.00 92.00 257 ASN A O 1
ATOM 2027 N N . ALA A 1 258 ? -2.598 -12.706 16.284 1.00 92.12 258 ALA A N 1
ATOM 2028 C CA . ALA A 1 258 ? -2.511 -11.322 15.832 1.00 92.12 258 ALA A CA 1
ATOM 2029 C C . ALA A 1 258 ? -1.897 -11.213 14.427 1.00 92.12 258 ALA A C 1
ATOM 2031 O O . ALA A 1 258 ? -2.323 -10.394 13.615 1.00 92.12 258 ALA A O 1
ATOM 2032 N N . ARG A 1 259 ? -0.918 -12.067 14.094 1.00 92.88 259 ARG A N 1
ATOM 2033 C CA . ARG A 1 259 ? -0.353 -12.145 12.741 1.00 92.88 259 ARG A CA 1
ATOM 2034 C C . ARG A 1 259 ? -1.382 -12.633 11.719 1.00 92.88 259 ARG A C 1
ATOM 2036 O O . ARG A 1 259 ? -1.357 -12.150 10.590 1.00 92.88 259 ARG A O 1
ATOM 2043 N N . ALA A 1 260 ? -2.250 -13.576 12.076 1.00 92.38 260 ALA A N 1
ATOM 2044 C CA . ALA A 1 260 ? -3.301 -14.066 11.190 1.00 92.38 260 ALA A CA 1
ATOM 2045 C C . ALA A 1 260 ? -4.311 -12.955 10.859 1.00 92.38 260 ALA A C 1
ATOM 2047 O O . ALA A 1 260 ? -4.545 -12.698 9.677 1.00 92.38 260 ALA A O 1
ATOM 2048 N N . ALA A 1 261 ? -4.795 -12.233 11.877 1.00 92.56 261 ALA A N 1
ATOM 2049 C CA . ALA A 1 261 ? -5.651 -11.055 11.704 1.00 92.56 261 ALA A CA 1
ATOM 2050 C C . ALA A 1 261 ? -4.948 -9.957 10.881 1.00 92.56 261 ALA A C 1
ATOM 2052 O O . ALA A 1 261 ? -5.513 -9.383 9.955 1.00 92.56 261 ALA A O 1
ATOM 2053 N N . PHE A 1 262 ? -3.660 -9.717 11.139 1.00 94.19 262 PHE A N 1
ATOM 2054 C CA . PHE A 1 262 ? -2.863 -8.759 10.374 1.00 94.19 262 PHE A CA 1
ATOM 2055 C C . PHE A 1 262 ? -2.743 -9.126 8.884 1.00 94.19 262 PHE A C 1
ATOM 2057 O O . PHE A 1 262 ? -2.840 -8.260 8.015 1.00 94.19 262 PHE A O 1
ATOM 2064 N N . ILE A 1 263 ? -2.533 -10.408 8.568 1.00 92.69 263 ILE A N 1
ATOM 2065 C CA . ILE A 1 263 ? -2.447 -10.899 7.184 1.00 92.69 263 ILE A CA 1
ATOM 2066 C C . ILE A 1 263 ? -3.805 -10.818 6.485 1.00 92.69 263 ILE A C 1
ATOM 2068 O O . ILE A 1 263 ? -3.852 -10.690 5.265 1.00 92.69 263 ILE A O 1
ATOM 2072 N N . GLU A 1 264 ? -4.917 -10.855 7.214 1.00 92.62 264 GLU A N 1
ATOM 2073 C CA . GLU A 1 264 ? -6.229 -10.661 6.607 1.00 92.62 264 GLU A CA 1
ATOM 2074 C C . GLU A 1 264 ? -6.284 -9.342 5.835 1.00 92.62 264 GLU A C 1
ATOM 2076 O O . GLU A 1 264 ? -6.639 -9.340 4.658 1.00 92.62 264 GLU A O 1
ATOM 2081 N N . TYR A 1 265 ? -5.786 -8.249 6.415 1.00 92.25 265 TYR A N 1
ATOM 2082 C CA . TYR A 1 265 ? -5.711 -6.947 5.751 1.00 92.25 265 TYR A CA 1
ATOM 2083 C C . TYR A 1 265 ? -4.856 -6.932 4.477 1.00 92.25 265 TYR A C 1
ATOM 2085 O O . TYR A 1 265 ? -5.094 -6.094 3.607 1.00 92.25 265 TYR A O 1
ATOM 2093 N N . THR A 1 266 ? -3.910 -7.864 4.324 1.00 86.88 266 THR A N 1
ATOM 2094 C CA . THR A 1 266 ? -3.063 -7.970 3.125 1.00 86.88 266 THR A CA 1
ATOM 2095 C C . THR A 1 266 ? -3.648 -8.865 2.038 1.00 86.88 266 THR A C 1
ATOM 2097 O O . THR A 1 266 ? -3.206 -8.786 0.889 1.00 86.88 266 THR A O 1
ATOM 2100 N N . LYS A 1 267 ? -4.650 -9.694 2.356 1.00 86.25 267 LYS A N 1
ATOM 2101 C CA . LYS A 1 267 ? -5.368 -10.477 1.349 1.00 86.25 267 LYS A CA 1
ATOM 2102 C C . LYS A 1 267 ? -6.157 -9.525 0.453 1.00 86.25 267 LYS A C 1
ATOM 2104 O O . LYS A 1 267 ? -6.926 -8.686 0.919 1.00 86.25 267 LYS A O 1
ATOM 2109 N N . THR A 1 268 ? -5.963 -9.653 -0.855 1.00 66.06 268 THR A N 1
ATOM 2110 C CA . THR A 1 268 ? -6.846 -9.025 -1.838 1.00 66.06 268 THR A CA 1
ATOM 2111 C C . THR A 1 268 ? -8.229 -9.640 -1.674 1.00 66.06 268 THR A C 1
ATOM 2113 O O . THR A 1 268 ? -8.313 -10.866 -1.723 1.00 66.06 268 THR A O 1
ATOM 2116 N N . SER A 1 269 ? -9.284 -8.831 -1.493 1.00 57.38 269 SER A N 1
ATOM 2117 C CA . SER A 1 269 ? -10.660 -9.310 -1.671 1.00 57.38 269 SER A CA 1
ATOM 2118 C C . SER A 1 269 ? -10.704 -10.031 -3.010 1.00 57.38 269 SER A C 1
ATOM 2120 O O . SER A 1 269 ? -10.530 -9.410 -4.059 1.00 57.38 269 SER A O 1
ATOM 2122 N N . THR A 1 270 ? -10.782 -11.355 -2.964 1.00 37.97 270 THR A N 1
ATOM 2123 C CA . THR A 1 270 ? -11.002 -12.167 -4.148 1.00 37.97 270 THR A CA 1
ATOM 2124 C C . THR A 1 270 ? -12.339 -11.722 -4.718 1.00 37.97 270 THR A C 1
ATOM 2126 O O . THR A 1 270 ? -13.308 -11.706 -3.956 1.00 37.97 270 THR A O 1
ATOM 2129 N N . PRO A 1 271 ? -12.413 -11.322 -5.997 1.00 38.38 271 PRO A N 1
ATOM 2130 C CA . PRO A 1 271 ? -13.707 -11.143 -6.626 1.00 38.38 271 PRO A CA 1
ATOM 2131 C C . PRO A 1 271 ? -14.394 -12.513 -6.603 1.00 38.38 271 PRO A C 1
ATOM 2133 O O . PRO A 1 271 ? -13.870 -13.472 -7.175 1.00 38.38 271 PRO A O 1
ATOM 2136 N N . SER A 1 272 ? -15.480 -12.613 -5.836 1.00 28.94 272 SER A N 1
ATOM 2137 C CA . SER A 1 272 ? -16.443 -13.704 -5.971 1.00 28.94 272 SER A CA 1
ATOM 2138 C C . SER A 1 272 ? -17.359 -13.432 -7.151 1.00 28.94 272 SER A C 1
ATOM 2140 O O . SER A 1 272 ? -17.551 -12.242 -7.489 1.00 28.94 272 SER A O 1
#

pLDDT: mean 77.6, std 16.62, range [28.94, 96.31]

Radius of gyration: 33.41 Å; chains: 1; bounding box: 74×61×86 Å

Secondary structure (DSSP, 8-state):
-TTB-HHHHHHTTGGG-GGG-PBPEEEEEEEETTEEEEESSHHHHHHHHH-HHHHHSPPPPSS--------TTHHHHHHHHHHHHHHHHHHHHHHH----TTS-HHHHHHHHHHHHHHHTTTTTT--PPPPTT----TTS-HHHHHHHHHHHHHHHHHHHHHHHHHHHHHHHHHHHHHHHHS-S-----HHHHHHHHHHHHHH-SS---------HHHHHHHHHHHHHHHHHHHHHHHSS--TTPPPPSSHHHHHHHHHHHHHHTTS-----

Organism: NCBI:txid53985

Sequence (272 aa):
MKGYCPVTFALGSGAKDWASLRHGSVFYRASYRSKVYFFVSEEARRKFCTEPSRYTSQSLPVKLPPQVTLAKSYPGQLEQQLGAALNEVLLALGSERPKFPQMSIRASACVYLALTLKALQRRYQLKVKPDPRSARDEDESDEEQKQRQERREEQAERDAVERRDAFVRDCRLGEQLKAAITPAYPSCGSGVKVARSMRAAQDSSGELQQIDTESGDREVSAVEEVELLRRRFDVIISGCDGDNTPLPTDPHSARMNARAAFIEYTKTSTPS